Protein AF-A0A934FS61-F1 (afdb_monomer_lite)

pLDDT: mean 90.48, std 13.03, range [48.25, 98.5]

Radius of gyration: 17.54 Å; chains: 1; bounding box: 49×34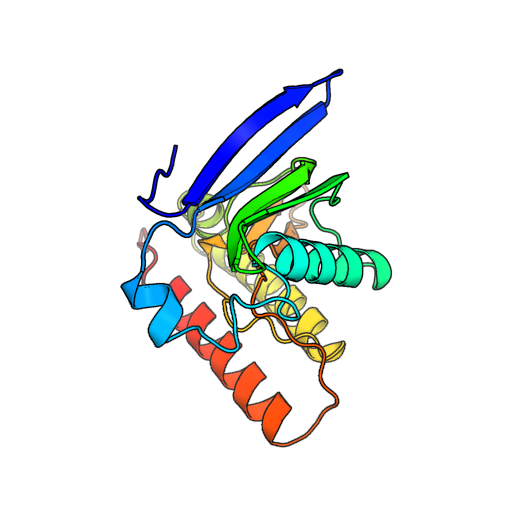×39 Å

Foldseek 3Di:
DDDDPFKDWDWDADPNFIKIKIKGFDPDPVCCVVCVVQFFQPHDDLQVLQQVVQVVCVVVVADHFHWPDKDFDDDPRGTGMIMTMTTDDPFAFQLVVLQVDDPVLNVLVVVQVVVVLVVCLVQQKQQLQQARRQKTWDDPVPSDIRIDGGSRSPIDRDDDDDVSVVRSVVNVVRHVVRVVPRDDPD

Structure (mmCIF, N/CA/C/O backbone):
data_AF-A0A934FS61-F1
#
_entry.id   AF-A0A934FS61-F1
#
loop_
_atom_site.group_PDB
_atom_site.id
_atom_site.type_symbol
_atom_site.label_atom_id
_atom_site.label_alt_id
_atom_site.label_comp_id
_atom_site.label_asym_id
_atom_site.label_entity_id
_atom_site.label_seq_id
_atom_site.pdbx_PDB_ins_code
_atom_site.Cartn_x
_atom_site.Cartn_y
_atom_site.Cartn_z
_atom_site.occupancy
_atom_site.B_iso_or_equiv
_atom_site.auth_seq_id
_atom_site.aut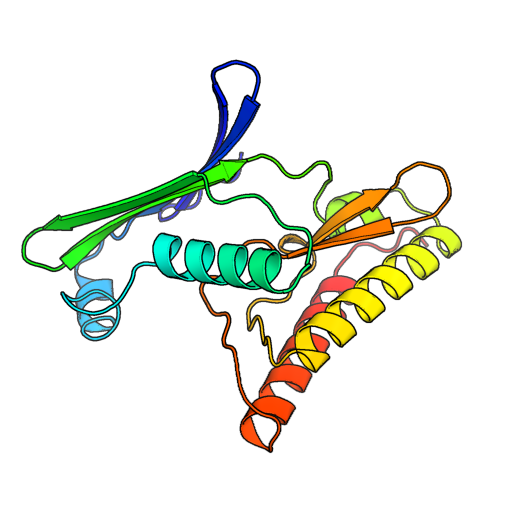h_comp_id
_atom_site.auth_asym_id
_atom_site.auth_atom_id
_atom_site.pdbx_PDB_model_num
ATOM 1 N N . MET A 1 1 ? -5.359 14.716 -10.123 1.00 48.34 1 MET A N 1
ATOM 2 C CA . MET A 1 1 ? -4.311 14.010 -10.891 1.00 48.34 1 MET A CA 1
ATOM 3 C C . MET A 1 1 ? -2.978 14.369 -10.254 1.00 48.34 1 MET A C 1
ATOM 5 O O . MET A 1 1 ? -2.678 15.551 -10.189 1.00 48.34 1 MET A O 1
ATOM 9 N N . THR A 1 2 ? -2.244 13.408 -9.689 1.00 50.47 2 THR A N 1
ATOM 10 C CA . THR A 1 2 ? -0.973 13.691 -8.997 1.00 50.47 2 THR A CA 1
ATOM 11 C C . THR A 1 2 ? 0.176 13.416 -9.958 1.00 50.47 2 THR A C 1
ATOM 13 O O . THR A 1 2 ? 0.529 12.261 -10.193 1.00 50.47 2 THR A O 1
ATOM 16 N N . GLU A 1 3 ? 0.724 14.470 -10.557 1.00 49.44 3 GLU A N 1
ATOM 17 C CA . GLU A 1 3 ? 1.926 14.385 -11.384 1.00 49.44 3 GLU A CA 1
ATOM 18 C C . GLU A 1 3 ? 3.151 14.730 -10.539 1.00 49.44 3 GLU A C 1
ATOM 20 O O . GLU A 1 3 ? 3.291 15.834 -10.016 1.00 49.44 3 GLU A O 1
ATOM 25 N N . HIS A 1 4 ? 4.065 13.773 -10.410 1.00 60.03 4 HIS A N 1
ATOM 26 C CA . HIS A 1 4 ? 5.425 14.041 -9.973 1.00 60.03 4 HIS A CA 1
ATOM 27 C C . HIS A 1 4 ? 6.345 13.905 -11.185 1.00 60.03 4 HIS A C 1
ATOM 29 O O . HIS A 1 4 ? 6.117 13.063 -12.052 1.00 60.03 4 HIS A O 1
ATOM 35 N N . ARG A 1 5 ? 7.436 14.682 -11.228 1.00 67.00 5 ARG A N 1
ATOM 36 C CA . ARG A 1 5 ? 8.419 14.656 -12.334 1.00 67.00 5 ARG A CA 1
ATOM 37 C C . ARG A 1 5 ? 8.913 13.249 -12.717 1.00 67.00 5 ARG A C 1
ATOM 39 O O . ARG A 1 5 ? 9.379 13.055 -13.832 1.00 67.00 5 ARG A O 1
ATOM 46 N N . THR A 1 6 ? 8.832 12.282 -11.804 1.00 81.75 6 THR A N 1
ATOM 47 C CA . THR A 1 6 ? 9.346 10.914 -11.964 1.00 81.75 6 THR A CA 1
ATOM 48 C C . THR A 1 6 ? 8.277 9.826 -11.839 1.00 81.75 6 THR A C 1
ATOM 50 O O . THR A 1 6 ? 8.596 8.644 -11.973 1.00 81.75 6 THR A O 1
ATOM 53 N N . SER A 1 7 ? 7.009 10.180 -11.606 1.00 88.19 7 SER A N 1
ATOM 54 C CA . SER A 1 7 ? 5.916 9.205 -11.571 1.00 88.19 7 SER A CA 1
ATOM 55 C C . SER A 1 7 ? 4.548 9.844 -11.756 1.00 88.19 7 SER A C 1
ATOM 57 O O . SER A 1 7 ? 4.281 10.912 -11.207 1.00 88.19 7 SER A O 1
ATOM 59 N N . TRP A 1 8 ? 3.652 9.138 -12.435 1.00 92.81 8 TRP A N 1
ATOM 60 C CA . TRP A 1 8 ? 2.257 9.541 -12.585 1.00 92.81 8 TRP A CA 1
ATOM 61 C C . TRP A 1 8 ? 1.327 8.336 -12.492 1.00 92.81 8 TRP A C 1
ATOM 63 O O . TRP A 1 8 ? 1.716 7.199 -12.770 1.00 92.81 8 TRP A O 1
ATOM 73 N N . VAL A 1 9 ? 0.081 8.603 -12.107 1.00 94.62 9 VAL A N 1
ATOM 74 C CA . VAL A 1 9 ? -0.995 7.612 -12.043 1.00 94.62 9 VAL A CA 1
ATOM 75 C C . VAL A 1 9 ? -2.164 8.111 -12.877 1.00 94.62 9 VAL A C 1
ATOM 77 O O . VAL A 1 9 ? -2.616 9.242 -12.694 1.00 94.62 9 VAL A O 1
ATOM 80 N N . ARG A 1 10 ? -2.660 7.273 -13.787 1.00 95.62 10 ARG A N 1
ATOM 81 C CA . ARG A 1 10 ? -3.860 7.552 -14.583 1.00 95.62 10 ARG A CA 1
ATOM 82 C C . ARG A 1 10 ? -4.920 6.502 -14.304 1.00 95.62 10 ARG A C 1
ATOM 84 O O . ARG A 1 10 ? -4.611 5.315 -14.279 1.00 95.62 10 ARG A O 1
ATOM 91 N N . ARG A 1 11 ? -6.159 6.952 -14.119 1.00 95.94 11 ARG A N 1
ATOM 92 C CA . ARG A 1 11 ? -7.334 6.084 -14.181 1.00 95.94 11 ARG A CA 1
ATOM 93 C C . ARG A 1 11 ? -7.778 6.014 -15.638 1.00 95.94 11 ARG A C 1
ATOM 95 O O . ARG A 1 11 ? -7.885 7.055 -16.283 1.00 95.94 11 ARG A O 1
ATOM 102 N N . CYS A 1 12 ? -8.010 4.820 -16.156 1.00 95.31 12 CYS A N 1
ATOM 103 C CA . CYS A 1 12 ? -8.573 4.616 -17.486 1.00 95.31 12 CYS A CA 1
ATOM 104 C C . CYS A 1 12 ? -9.672 3.560 -17.429 1.00 95.31 12 CYS A C 1
ATOM 106 O O . CYS A 1 12 ? -9.699 2.741 -16.514 1.00 95.31 12 CYS A O 1
ATOM 108 N N . ARG A 1 13 ? -10.582 3.593 -18.403 1.00 96.44 13 ARG A N 1
ATOM 109 C CA . ARG A 1 13 ? -11.645 2.601 -18.540 1.00 96.44 13 ARG A CA 1
ATOM 110 C C . ARG A 1 13 ? -11.443 1.830 -19.835 1.00 96.44 13 ARG A C 1
ATOM 112 O O . ARG A 1 13 ? -11.346 2.446 -20.893 1.00 96.44 13 ARG A O 1
ATOM 119 N N . VAL A 1 14 ? -11.351 0.506 -19.754 1.00 95.06 14 VAL A N 1
ATOM 120 C CA . VAL A 1 14 ? -11.099 -0.375 -20.906 1.00 95.06 14 VAL A CA 1
ATOM 121 C C . VAL A 1 14 ? -12.007 -1.591 -20.797 1.00 95.06 14 VAL A C 1
ATOM 123 O O . VAL A 1 14 ? -12.011 -2.260 -19.770 1.00 95.06 14 VAL A O 1
ATOM 126 N N . GLY A 1 15 ? -12.806 -1.867 -21.834 1.00 92.62 15 GLY A N 1
ATOM 127 C CA . GLY A 1 15 ? -13.711 -3.026 -21.836 1.00 92.62 15 GLY A CA 1
ATOM 128 C C . GLY A 1 15 ? -14.695 -3.041 -20.658 1.00 92.62 15 GLY A C 1
ATOM 129 O O . GLY A 1 15 ? -14.993 -4.097 -20.118 1.00 92.62 15 GLY A O 1
ATOM 130 N N . GLY A 1 16 ? -15.139 -1.866 -20.199 1.00 94.19 16 GLY A N 1
ATOM 131 C CA . GLY A 1 16 ? -16.031 -1.727 -19.043 1.00 94.19 16 GLY A CA 1
ATOM 132 C C . GLY A 1 16 ? -15.338 -1.729 -17.675 1.00 94.19 16 GLY A C 1
ATOM 133 O O . GLY A 1 16 ? -15.951 -1.246 -16.725 1.00 94.19 16 GLY A O 1
ATOM 134 N N . LEU A 1 17 ? -14.075 -2.159 -17.585 1.00 94.81 17 LEU A N 1
ATOM 135 C CA . LEU A 1 17 ? -13.291 -2.200 -16.349 1.00 94.81 17 LEU A CA 1
ATOM 136 C C . LEU A 1 17 ? -12.621 -0.856 -16.060 1.00 94.81 17 LEU A C 1
ATOM 138 O O . LEU A 1 17 ? -12.034 -0.244 -16.956 1.00 94.81 17 LEU A O 1
ATOM 142 N N . ASP A 1 18 ? -12.661 -0.429 -14.800 1.00 97.44 18 ASP A N 1
ATOM 143 C CA . ASP A 1 18 ? -11.855 0.684 -14.305 1.00 97.44 18 ASP A CA 1
ATOM 144 C C . ASP A 1 18 ? -10.459 0.192 -13.923 1.00 97.44 18 ASP A C 1
ATOM 146 O O . ASP A 1 18 ? -10.310 -0.743 -13.136 1.00 97.44 18 ASP A O 1
ATOM 150 N N . LEU A 1 19 ? -9.435 0.847 -14.462 1.00 97.69 19 LEU A N 1
ATOM 151 C CA . LEU A 1 19 ? -8.035 0.478 -14.307 1.00 97.69 19 LEU A CA 1
ATOM 152 C C . LEU A 1 19 ? -7.213 1.652 -13.775 1.00 97.69 19 LEU A C 1
ATOM 154 O O . LEU A 1 19 ? -7.505 2.817 -14.059 1.00 97.69 19 LEU A O 1
ATOM 158 N N . PHE A 1 20 ? -6.124 1.339 -13.076 1.00 97.44 20 PHE A N 1
ATOM 159 C CA . PHE A 1 20 ? -5.076 2.295 -12.731 1.00 97.44 20 PHE A CA 1
ATOM 160 C C . PHE A 1 20 ? -3.760 1.923 -13.411 1.00 97.44 20 PHE A C 1
ATOM 162 O O . PHE A 1 20 ? -3.240 0.826 -13.230 1.00 97.44 20 PHE A O 1
ATOM 169 N N . ALA A 1 21 ? -3.194 2.873 -14.153 1.00 97.44 21 ALA A N 1
ATOM 170 C CA . ALA A 1 21 ? -1.877 2.788 -14.767 1.00 97.44 21 ALA A CA 1
ATOM 171 C C . ALA A 1 21 ? -0.891 3.672 -13.990 1.00 97.44 21 ALA A C 1
ATOM 173 O O . ALA A 1 21 ? -0.991 4.902 -14.025 1.00 97.44 21 ALA A O 1
ATOM 174 N N . LYS A 1 22 ? 0.053 3.046 -13.282 1.00 95.75 22 LYS A N 1
ATOM 175 C CA . LYS A 1 22 ? 1.126 3.713 -12.534 1.00 95.75 22 LYS A CA 1
ATOM 176 C C . LYS A 1 22 ? 2.431 3.627 -13.312 1.00 95.75 22 LYS A C 1
ATOM 178 O O . LYS A 1 22 ? 2.986 2.540 -13.472 1.00 95.75 22 LYS A O 1
ATOM 183 N N . THR A 1 23 ? 2.943 4.769 -13.750 1.00 95.38 23 THR A N 1
ATOM 184 C CA . THR A 1 23 ? 4.202 4.852 -14.495 1.00 95.38 23 THR A CA 1
ATOM 185 C C . THR A 1 23 ? 5.270 5.512 -13.642 1.00 95.38 23 THR A C 1
ATOM 187 O O . THR A 1 23 ? 5.044 6.568 -13.056 1.00 95.38 23 THR A O 1
ATOM 190 N N . TYR A 1 24 ? 6.459 4.918 -13.624 1.00 92.06 24 TYR A N 1
ATOM 191 C CA . TYR A 1 24 ? 7.664 5.452 -12.994 1.00 92.06 24 TYR A CA 1
ATOM 192 C C . TYR A 1 24 ? 8.699 5.714 -14.082 1.00 92.06 24 TYR A C 1
ATOM 194 O O . TYR A 1 24 ? 8.971 4.821 -14.883 1.00 92.06 24 TYR A O 1
ATOM 202 N N . VAL A 1 25 ? 9.281 6.910 -14.108 1.00 91.56 25 VAL A N 1
ATOM 203 C CA . VAL A 1 25 ? 10.298 7.324 -15.083 1.00 91.56 25 VAL A CA 1
ATOM 204 C C . VAL A 1 25 ? 11.603 7.620 -14.351 1.00 91.56 25 VAL A C 1
ATOM 206 O O . VAL A 1 25 ? 11.613 8.269 -13.307 1.00 91.56 25 VAL A O 1
ATOM 209 N N . TYR A 1 26 ? 12.712 7.153 -14.923 1.00 85.62 26 TYR A N 1
ATOM 210 C CA . TYR A 1 26 ? 14.063 7.263 -14.371 1.00 85.62 26 TYR A CA 1
ATOM 211 C C . TYR A 1 26 ? 14.950 8.095 -15.321 1.00 85.62 26 TYR A C 1
ATOM 213 O O . TYR A 1 26 ? 15.746 7.534 -16.086 1.00 85.62 26 TYR A O 1
ATOM 221 N N . PRO A 1 27 ? 14.786 9.434 -15.346 1.00 72.25 27 PRO A N 1
ATOM 222 C CA . PRO A 1 27 ? 15.421 10.287 -16.352 1.00 72.25 27 PRO A CA 1
ATOM 223 C C . PRO A 1 27 ? 16.945 10.428 -16.159 1.00 72.25 27 PRO A C 1
ATOM 225 O O . PRO A 1 27 ? 17.715 10.362 -17.127 1.00 72.25 27 PRO A O 1
ATOM 228 N N . ASP A 1 28 ? 17.422 10.554 -14.919 1.00 69.69 28 ASP A N 1
ATOM 229 C CA . ASP A 1 28 ? 18.734 11.151 -14.658 1.00 69.69 28 ASP A CA 1
ATOM 230 C C . ASP A 1 28 ? 19.949 10.223 -14.764 1.00 69.69 28 ASP A C 1
ATOM 232 O O . ASP A 1 28 ? 19.895 9.016 -14.535 1.00 69.69 28 ASP A O 1
ATOM 236 N N . ARG A 1 29 ? 21.098 10.825 -15.113 1.00 61.16 29 ARG A N 1
ATOM 237 C CA . ARG A 1 29 ? 22.434 10.199 -15.054 1.00 61.16 29 ARG A CA 1
ATOM 238 C C . ARG A 1 29 ? 23.006 10.187 -13.623 1.00 61.16 29 ARG A C 1
ATOM 240 O O . ARG A 1 29 ? 23.775 9.290 -13.300 1.00 61.16 29 ARG A O 1
ATOM 247 N N . ARG A 1 30 ? 22.610 11.130 -12.751 1.00 58.50 30 ARG A N 1
ATOM 248 C CA . ARG A 1 30 ? 23.059 11.207 -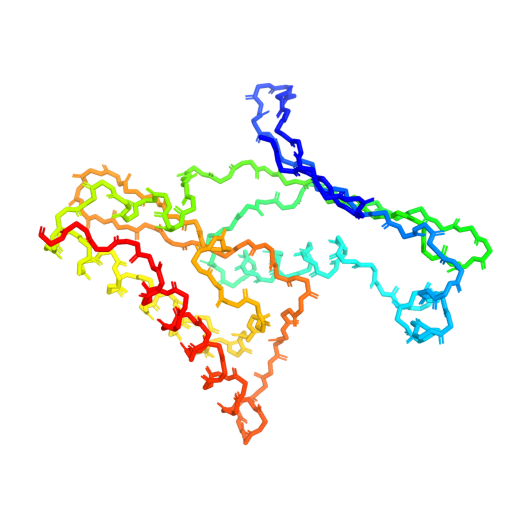11.340 1.00 58.50 30 ARG A CA 1
ATOM 249 C C . ARG A 1 30 ? 22.401 10.146 -10.446 1.00 58.50 30 ARG A C 1
ATOM 251 O O . ARG A 1 30 ? 23.088 9.541 -9.625 1.00 58.50 30 ARG A O 1
ATOM 258 N N . ASP A 1 31 ? 21.129 9.826 -10.685 1.00 54.69 31 ASP A N 1
ATOM 259 C CA . ASP A 1 31 ? 20.452 8.690 -10.038 1.00 54.69 31 ASP A CA 1
ATOM 260 C C . ASP A 1 31 ? 21.035 7.336 -10.466 1.00 54.69 31 ASP A C 1
ATOM 262 O O . ASP A 1 31 ? 21.010 6.378 -9.693 1.00 54.69 31 ASP A O 1
ATOM 266 N N . ARG A 1 32 ? 21.637 7.255 -11.663 1.00 55.16 32 ARG A N 1
ATOM 267 C CA . ARG A 1 32 ? 22.348 6.045 -12.107 1.00 55.16 32 ARG A CA 1
ATOM 268 C C . ARG A 1 32 ? 23.598 5.773 -11.279 1.00 55.16 32 ARG A C 1
ATOM 270 O O . ARG A 1 32 ? 23.845 4.610 -11.018 1.00 55.16 32 ARG A O 1
ATOM 277 N N . LEU A 1 33 ? 24.319 6.800 -10.814 1.00 59.28 33 LEU A N 1
ATOM 278 C CA . LEU A 1 33 ? 25.537 6.661 -9.995 1.00 59.28 33 LEU A CA 1
ATOM 279 C C . LEU A 1 33 ? 25.256 6.308 -8.523 1.00 59.28 33 LEU A C 1
ATOM 281 O O . LEU A 1 33 ? 25.973 5.499 -7.947 1.00 59.28 33 LEU A O 1
ATOM 285 N N . ARG A 1 34 ? 24.191 6.844 -7.906 1.00 55.97 34 ARG A N 1
ATOM 286 C CA . ARG A 1 34 ? 23.782 6.435 -6.538 1.00 55.97 34 ARG A CA 1
ATOM 287 C C . ARG A 1 34 ? 22.935 5.158 -6.513 1.00 55.97 34 ARG A C 1
ATOM 289 O O . ARG A 1 34 ? 22.759 4.547 -5.461 1.00 55.97 34 ARG A O 1
ATOM 296 N N . GLY A 1 35 ? 22.397 4.761 -7.665 1.00 52.03 35 GLY A N 1
ATOM 297 C CA . GLY A 1 35 ? 21.507 3.620 -7.845 1.00 52.03 35 GLY A CA 1
ATOM 298 C C . GLY A 1 35 ? 22.107 2.459 -8.636 1.00 52.03 35 GLY A C 1
ATOM 299 O O . GLY A 1 35 ? 21.334 1.591 -9.026 1.00 52.03 35 GLY A O 1
ATOM 300 N N . VAL A 1 36 ? 23.429 2.405 -8.864 1.00 50.94 36 VAL A N 1
ATOM 301 C CA . VAL A 1 36 ? 24.088 1.409 -9.746 1.00 50.94 36 VAL A CA 1
ATOM 302 C C . VAL A 1 36 ? 23.712 -0.039 -9.401 1.00 50.94 36 VAL A C 1
ATOM 304 O O . VAL A 1 36 ? 23.669 -0.877 -10.283 1.00 50.94 36 VAL A O 1
ATOM 307 N N . LEU A 1 37 ? 23.347 -0.370 -8.161 1.00 55.62 37 LEU A N 1
ATOM 308 C CA . LEU A 1 37 ? 22.878 -1.724 -7.808 1.00 55.62 37 LEU A CA 1
ATOM 309 C C . LEU A 1 37 ? 21.346 -1.888 -7.804 1.00 55.62 37 LEU A C 1
ATOM 311 O O . LEU A 1 37 ? 20.841 -2.999 -7.702 1.00 55.62 37 LEU A O 1
ATOM 315 N N . ARG A 1 38 ? 20.587 -0.790 -7.886 1.00 56.81 38 ARG A N 1
ATOM 316 C CA . ARG A 1 38 ? 19.114 -0.752 -7.811 1.00 56.81 38 ARG A CA 1
ATOM 317 C C . ARG A 1 38 ? 18.422 -0.475 -9.148 1.00 56.81 38 ARG A C 1
ATOM 319 O O . ARG A 1 38 ? 17.213 -0.654 -9.223 1.00 56.81 38 ARG A O 1
ATOM 326 N N . THR A 1 39 ? 19.148 -0.032 -10.174 1.00 57.47 39 THR A N 1
ATOM 327 C CA . THR A 1 39 ? 18.592 0.302 -11.504 1.00 57.47 39 THR A CA 1
ATOM 328 C C . THR A 1 39 ? 19.310 -0.394 -12.667 1.00 57.47 39 THR A C 1
ATOM 330 O O . THR A 1 39 ? 19.015 -0.113 -13.832 1.00 57.47 39 THR A O 1
ATOM 333 N N . THR A 1 40 ? 20.235 -1.312 -12.368 1.00 64.50 40 THR A N 1
ATOM 334 C CA . THR A 1 40 ? 20.969 -2.127 -13.349 1.00 64.50 40 THR A CA 1
ATOM 335 C C . THR A 1 40 ? 20.230 -3.410 -13.721 1.00 64.50 40 THR A C 1
ATOM 337 O O . THR A 1 40 ? 19.126 -3.673 -13.238 1.00 64.50 40 THR A O 1
ATOM 340 N N . PHE A 1 41 ? 20.838 -4.186 -14.625 1.00 64.19 41 PHE A N 1
ATOM 341 C CA . PHE A 1 41 ? 20.299 -5.363 -15.312 1.00 64.19 41 PHE A CA 1
ATOM 342 C C . PHE A 1 41 ? 19.497 -6.342 -14.436 1.00 64.19 41 PHE A C 1
ATOM 344 O O . PHE A 1 41 ? 18.539 -6.921 -14.932 1.00 64.19 41 PHE A O 1
ATOM 351 N N . LEU A 1 42 ? 19.846 -6.507 -13.154 1.00 71.38 42 LEU A N 1
ATOM 352 C CA . LEU A 1 42 ? 19.253 -7.530 -12.278 1.00 71.38 42 LEU A CA 1
ATOM 353 C C . LEU A 1 42 ? 18.211 -6.996 -11.285 1.00 71.38 42 LEU A C 1
ATOM 355 O O . LEU A 1 42 ? 17.455 -7.773 -10.704 1.00 71.38 42 LEU A O 1
ATOM 359 N N . ALA A 1 43 ? 18.164 -5.684 -11.054 1.00 82.19 43 ALA A N 1
ATOM 360 C CA . ALA A 1 43 ? 17.272 -5.124 -10.048 1.00 82.19 43 ALA A CA 1
ATOM 361 C C . ALA A 1 43 ? 15.866 -4.907 -10.633 1.00 82.19 43 ALA A C 1
ATOM 363 O O . ALA A 1 43 ? 15.745 -4.183 -11.626 1.00 82.19 43 ALA A O 1
ATOM 364 N N . PRO A 1 44 ? 14.800 -5.477 -10.037 1.00 87.81 44 PRO A N 1
ATOM 365 C CA . PRO A 1 44 ? 13.434 -5.211 -10.475 1.00 87.81 44 PRO A CA 1
ATOM 366 C C . PRO A 1 44 ? 13.057 -3.745 -10.225 1.00 87.81 44 PRO A C 1
ATOM 368 O O . PRO A 1 44 ? 13.398 -3.158 -9.194 1.00 87.81 44 PRO A O 1
ATOM 371 N N . GLY A 1 45 ? 12.322 -3.161 -11.164 1.00 91.19 45 GLY A N 1
ATOM 372 C CA . GLY A 1 45 ? 11.747 -1.829 -11.061 1.00 91.19 45 GLY A CA 1
ATOM 373 C C . GLY A 1 45 ? 10.638 -1.739 -10.016 1.00 91.19 45 GLY A C 1
ATOM 374 O O . GLY A 1 45 ? 10.145 -2.740 -9.489 1.00 91.19 45 GLY A O 1
ATOM 375 N N . ARG A 1 46 ? 10.212 -0.505 -9.711 1.00 92.50 46 ARG A N 1
ATOM 376 C CA . ARG A 1 46 ? 9.175 -0.257 -8.689 1.00 92.50 46 ARG A CA 1
ATOM 377 C C . ARG A 1 46 ? 7.856 -0.938 -9.044 1.00 92.50 46 ARG A C 1
ATOM 379 O O . ARG A 1 46 ? 7.276 -1.576 -8.173 1.00 92.50 46 ARG A O 1
ATOM 386 N N . ALA A 1 47 ? 7.454 -0.874 -10.314 1.00 95.38 47 ALA A N 1
ATOM 387 C CA . ALA A 1 47 ? 6.235 -1.511 -10.804 1.00 95.38 47 ALA A CA 1
ATOM 388 C C . ALA A 1 47 ? 6.241 -3.039 -10.599 1.00 95.38 47 ALA A C 1
ATOM 390 O O . ALA A 1 47 ? 5.239 -3.609 -10.175 1.00 95.38 47 ALA A O 1
ATOM 391 N N . VAL A 1 48 ? 7.380 -3.704 -10.834 1.00 96.06 48 VAL A N 1
ATOM 392 C CA . VAL A 1 48 ? 7.529 -5.155 -10.619 1.00 96.06 48 VAL A CA 1
ATOM 393 C C . VAL A 1 48 ? 7.463 -5.497 -9.136 1.00 96.06 48 VAL A C 1
ATOM 395 O O . VAL A 1 48 ? 6.763 -6.433 -8.755 1.00 96.06 48 VAL A O 1
ATOM 398 N N . CYS A 1 49 ? 8.159 -4.738 -8.289 1.00 95.69 49 CYS A N 1
ATOM 399 C CA . CYS A 1 49 ? 8.110 -4.935 -6.842 1.00 95.69 49 CYS A CA 1
ATOM 400 C C . CYS A 1 49 ? 6.691 -4.755 -6.284 1.00 95.69 49 CYS A C 1
ATOM 402 O O . CYS A 1 49 ? 6.247 -5.580 -5.493 1.00 95.69 49 CYS A O 1
ATOM 404 N N . GLU A 1 50 ? 5.971 -3.717 -6.714 1.00 97.19 50 GLU A N 1
ATOM 405 C CA . GLU A 1 50 ? 4.589 -3.484 -6.288 1.00 97.19 50 GLU A CA 1
ATOM 406 C C . GLU A 1 50 ? 3.638 -4.565 -6.819 1.00 97.19 50 GLU A C 1
ATOM 408 O O . GLU A 1 50 ? 2.840 -5.093 -6.054 1.00 97.19 50 GLU A O 1
ATOM 413 N N . SER A 1 51 ? 3.778 -4.980 -8.083 1.00 97.94 51 SER A N 1
ATOM 414 C CA . SER A 1 51 ? 3.006 -6.097 -8.643 1.00 97.94 51 SER A CA 1
ATOM 415 C C . SER A 1 51 ? 3.199 -7.388 -7.844 1.00 97.94 51 SER A C 1
ATOM 417 O O . SER A 1 51 ? 2.229 -8.086 -7.565 1.00 97.94 51 SER A O 1
ATOM 419 N N . ARG A 1 52 ? 4.438 -7.698 -7.434 1.00 97.94 52 ARG A N 1
ATOM 420 C CA . ARG A 1 52 ? 4.739 -8.857 -6.578 1.00 97.94 52 ARG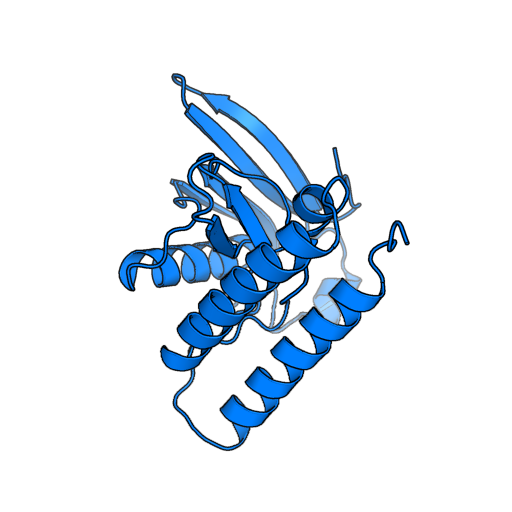 A CA 1
ATOM 421 C C . ARG A 1 52 ? 4.101 -8.736 -5.199 1.00 97.94 52 ARG A C 1
ATOM 423 O O . ARG A 1 52 ? 3.567 -9.721 -4.714 1.00 97.94 52 ARG A O 1
ATOM 430 N N . ALA A 1 53 ? 4.139 -7.552 -4.590 1.00 97.88 53 ALA A N 1
ATOM 431 C CA . ALA A 1 53 ? 3.490 -7.320 -3.305 1.00 97.88 53 ALA A CA 1
ATOM 432 C C . ALA A 1 53 ? 1.970 -7.530 -3.402 1.00 97.88 53 ALA A C 1
ATOM 434 O O . ALA A 1 53 ? 1.414 -8.258 -2.593 1.00 97.88 53 ALA A O 1
ATOM 435 N N . LEU A 1 54 ? 1.321 -6.972 -4.427 1.00 98.25 54 LEU A N 1
ATOM 436 C CA . LEU A 1 54 ? -0.118 -7.141 -4.656 1.00 98.25 54 LEU A CA 1
ATOM 437 C C . LEU A 1 54 ? -0.503 -8.602 -4.926 1.00 98.25 54 LEU A C 1
ATOM 439 O O . LEU A 1 54 ? -1.477 -9.084 -4.360 1.00 98.25 54 LEU A O 1
ATOM 443 N N . ARG A 1 55 ? 0.270 -9.328 -5.747 1.00 98.44 55 ARG A N 1
ATOM 444 C CA . ARG A 1 55 ? 0.044 -10.769 -5.961 1.00 98.44 55 ARG A CA 1
ATOM 445 C C . ARG A 1 55 ? 0.185 -11.559 -4.668 1.00 98.44 55 ARG A C 1
ATOM 447 O O . ARG A 1 55 ? -0.679 -12.370 -4.377 1.00 98.44 55 ARG A O 1
ATOM 454 N N . TRP A 1 56 ? 1.216 -11.264 -3.879 1.00 98.31 56 TRP A N 1
ATOM 455 C CA . TRP A 1 56 ? 1.413 -11.915 -2.591 1.00 98.31 56 TRP A CA 1
ATOM 456 C C . TRP A 1 56 ? 0.211 -11.696 -1.662 1.00 98.31 56 TRP A C 1
ATOM 458 O O . TRP A 1 56 ? -0.252 -12.655 -1.060 1.00 98.31 56 TRP A O 1
ATOM 468 N N . LEU A 1 57 ? -0.340 -10.475 -1.589 1.00 98.12 57 LEU A N 1
ATOM 469 C CA . LEU A 1 57 ? -1.548 -10.199 -0.795 1.00 98.12 57 LEU A CA 1
ATOM 470 C C . LEU A 1 57 ? -2.717 -11.093 -1.241 1.00 98.12 57 LEU A C 1
ATOM 472 O O . LEU A 1 57 ? -3.290 -11.803 -0.418 1.00 98.12 57 LEU A O 1
ATOM 476 N N . LEU A 1 58 ? -2.998 -11.129 -2.547 1.00 98.25 58 LEU A N 1
ATOM 477 C CA . LEU A 1 58 ? -4.080 -11.937 -3.119 1.00 98.25 58 LEU A CA 1
ATOM 478 C C . LEU A 1 58 ? -3.894 -13.439 -2.864 1.00 98.25 58 LEU A C 1
ATOM 480 O O . LEU A 1 58 ? -4.840 -14.122 -2.481 1.00 98.25 58 LEU A O 1
ATOM 484 N N . GLU A 1 59 ? -2.673 -13.950 -3.031 1.00 98.19 59 GLU A N 1
ATOM 485 C CA . GLU A 1 59 ? -2.319 -15.355 -2.778 1.00 98.19 59 GLU A CA 1
ATOM 486 C C . GLU A 1 59 ? -2.508 -15.761 -1.307 1.00 98.19 59 GLU A C 1
ATOM 488 O O . GLU A 1 59 ? -2.700 -16.939 -1.020 1.00 98.19 59 GLU A O 1
ATOM 493 N N . HIS A 1 60 ? -2.496 -14.797 -0.380 1.00 98.06 60 HIS A N 1
ATOM 494 C CA . HIS A 1 60 ? -2.696 -15.019 1.057 1.00 98.06 60 HIS A CA 1
ATOM 495 C C . HIS A 1 60 ? -4.102 -14.610 1.525 1.00 98.06 60 HIS A C 1
ATOM 497 O O . HIS A 1 60 ? -4.322 -14.384 2.714 1.00 98.06 60 HIS A O 1
ATOM 503 N N . GLY A 1 61 ? -5.062 -14.505 0.597 1.00 97.44 61 GLY A N 1
ATOM 504 C CA . GLY A 1 61 ? -6.463 -14.210 0.907 1.00 97.44 61 GLY A CA 1
ATOM 505 C C . GLY A 1 61 ? -6.723 -12.766 1.340 1.00 97.44 61 GLY A C 1
ATOM 506 O O . GLY A 1 61 ? -7.796 -12.467 1.861 1.00 97.44 61 GLY A O 1
ATOM 507 N N . ILE A 1 62 ? -5.762 -11.863 1.136 1.00 97.06 62 ILE A N 1
ATOM 508 C CA . ILE A 1 62 ? -5.927 -10.441 1.413 1.00 97.06 62 ILE A CA 1
ATOM 509 C C . ILE A 1 62 ? -6.422 -9.755 0.143 1.00 97.06 62 ILE A C 1
ATOM 511 O O . ILE A 1 62 ? -5.728 -9.723 -0.874 1.00 97.06 62 ILE A O 1
ATOM 515 N N . ASP A 1 63 ? -7.620 -9.177 0.224 1.00 95.75 63 ASP A N 1
ATOM 516 C CA . ASP A 1 63 ? -8.204 -8.393 -0.862 1.00 95.75 63 ASP A CA 1
ATOM 517 C C . ASP A 1 63 ? -7.263 -7.242 -1.259 1.00 95.75 63 ASP A C 1
ATOM 519 O O . ASP A 1 63 ? -6.723 -6.544 -0.396 1.00 95.75 63 ASP A O 1
ATOM 523 N N . ALA A 1 64 ? -7.025 -7.061 -2.559 1.00 97.50 64 ALA A N 1
ATOM 524 C CA . ALA A 1 64 ? -6.115 -6.062 -3.115 1.00 97.50 64 ALA A CA 1
ATOM 525 C C . ALA A 1 64 ? -6.423 -5.780 -4.593 1.00 97.50 64 ALA A C 1
ATOM 527 O O . ALA A 1 64 ? -7.006 -6.625 -5.273 1.00 97.50 64 ALA A O 1
ATOM 528 N N . PRO A 1 65 ? -6.015 -4.618 -5.144 1.00 97.81 65 PRO A N 1
ATOM 529 C CA . PRO A 1 65 ? -6.138 -4.382 -6.577 1.00 97.81 65 PRO A CA 1
ATOM 530 C C . PRO A 1 65 ? -5.411 -5.464 -7.380 1.00 97.81 65 PRO A C 1
ATOM 532 O O . PRO A 1 65 ? -4.199 -5.653 -7.227 1.00 97.81 65 PRO A O 1
ATOM 535 N N . ARG A 1 66 ? -6.132 -6.147 -8.275 1.00 98.25 66 ARG A N 1
ATOM 536 C CA . ARG A 1 66 ? -5.566 -7.208 -9.109 1.00 98.25 66 ARG A CA 1
ATOM 537 C C . ARG A 1 66 ? -4.551 -6.637 -10.102 1.00 98.25 66 ARG A C 1
ATOM 539 O O . ARG A 1 66 ? -4.922 -5.807 -10.935 1.00 98.25 66 ARG A O 1
ATOM 546 N N . PRO A 1 67 ? -3.278 -7.075 -10.080 1.00 98.19 67 PRO A N 1
ATOM 547 C CA . PRO A 1 67 ? -2.309 -6.677 -11.095 1.00 98.19 67 PRO A CA 1
ATOM 548 C C . PRO A 1 67 ? -2.633 -7.349 -12.430 1.00 98.19 67 PRO A C 1
ATOM 550 O O . PRO A 1 67 ? -2.599 -8.575 -12.529 1.00 98.19 67 PRO A O 1
ATOM 553 N N . LEU A 1 68 ? -2.894 -6.548 -13.460 1.00 98.06 68 LEU A N 1
ATOM 554 C CA . LEU A 1 68 ? -3.191 -7.029 -14.812 1.00 98.06 68 LEU A CA 1
ATOM 555 C C . LEU A 1 68 ? -1.932 -7.165 -15.661 1.00 98.06 68 LEU A C 1
ATOM 557 O O . LEU A 1 68 ? -1.813 -8.078 -16.471 1.00 98.06 68 LEU A O 1
ATOM 561 N N . GLY A 1 69 ? -0.965 -6.272 -15.461 1.00 97.69 69 GLY A N 1
ATOM 562 C CA . GLY A 1 69 ? 0.255 -6.272 -16.250 1.00 97.69 69 GLY A CA 1
ATOM 563 C C . GLY A 1 69 ? 1.340 -5.402 -15.647 1.00 97.69 69 GLY A C 1
ATOM 564 O O . GLY A 1 69 ? 1.074 -4.428 -14.941 1.00 97.69 69 GLY A O 1
ATOM 565 N N . VAL A 1 70 ? 2.582 -5.766 -15.943 1.00 98.06 70 VAL A N 1
ATOM 566 C CA . VAL A 1 70 ? 3.756 -4.963 -15.622 1.00 98.06 70 VAL A CA 1
ATOM 567 C C . VAL A 1 70 ? 4.655 -4.898 -16.848 1.00 98.06 70 VAL A C 1
ATOM 569 O O . VAL A 1 70 ? 4.828 -5.899 -17.538 1.00 98.06 70 VAL A O 1
ATOM 572 N N . ALA A 1 71 ? 5.228 -3.731 -17.115 1.00 97.12 71 ALA A N 1
ATOM 573 C CA . ALA A 1 71 ? 6.191 -3.540 -18.189 1.00 97.12 71 ALA A CA 1
ATOM 574 C C . ALA A 1 71 ? 7.402 -2.760 -17.678 1.00 97.12 71 ALA A C 1
ATOM 576 O O . ALA A 1 71 ? 7.276 -1.845 -16.862 1.00 97.12 71 ALA A O 1
ATOM 577 N N . GLU A 1 72 ? 8.583 -3.099 -18.184 1.00 95.44 72 GLU A N 1
ATOM 578 C CA . GLU A 1 72 ? 9.815 -2.353 -17.949 1.00 95.44 72 GLU A CA 1
ATOM 579 C C . GLU A 1 72 ? 10.424 -1.947 -19.285 1.00 95.44 72 GLU A C 1
ATOM 581 O O . GLU A 1 72 ? 10.551 -2.760 -20.196 1.00 95.44 72 GLU A O 1
ATOM 586 N N . HIS A 1 73 ? 10.851 -0.694 -19.387 1.00 94.00 73 HIS A N 1
ATOM 587 C CA . HIS A 1 73 ? 11.642 -0.214 -20.509 1.00 94.00 73 HIS A CA 1
ATOM 588 C C . HIS A 1 73 ? 13.080 -0.008 -20.037 1.00 94.00 73 HIS A C 1
ATOM 590 O O . HIS A 1 73 ? 13.335 0.789 -19.129 1.00 94.00 73 HIS A O 1
ATOM 596 N N . ARG A 1 74 ? 14.027 -0.722 -20.653 1.00 91.06 74 ARG A N 1
ATOM 597 C CA . ARG A 1 74 ? 15.465 -0.636 -20.367 1.00 91.06 74 ARG A CA 1
ATOM 598 C C . ARG A 1 74 ? 16.233 -0.221 -21.616 1.00 91.06 74 ARG A C 1
ATOM 600 O O . ARG A 1 74 ? 15.916 -0.662 -22.711 1.00 91.06 74 ARG A O 1
ATOM 607 N N . ARG A 1 75 ? 17.281 0.592 -21.449 1.00 89.38 75 ARG A N 1
ATOM 608 C CA . ARG A 1 75 ? 18.204 0.973 -22.537 1.00 89.38 75 ARG A CA 1
ATOM 609 C C . ARG A 1 75 ? 19.641 0.772 -22.083 1.00 89.38 75 ARG A C 1
ATOM 611 O O . ARG A 1 75 ? 20.090 1.475 -21.176 1.00 89.38 75 ARG A O 1
ATOM 618 N N . GLY A 1 76 ? 20.333 -0.179 -22.713 1.00 85.94 76 GLY A N 1
ATOM 619 C CA . GLY A 1 76 ? 21.671 -0.623 -22.303 1.00 85.94 76 GLY A CA 1
ATOM 620 C C . GLY A 1 76 ? 21.685 -1.236 -20.898 1.00 85.94 76 GLY A C 1
ATOM 621 O O . GLY A 1 76 ? 22.577 -0.928 -20.121 1.00 85.94 76 GLY A O 1
ATOM 622 N N . GLY A 1 77 ? 20.638 -1.986 -20.526 1.00 84.31 77 GLY A N 1
ATOM 623 C CA . GLY A 1 77 ? 20.473 -2.591 -19.191 1.00 84.31 77 GLY A CA 1
ATOM 624 C C . GLY A 1 77 ? 19.906 -1.693 -18.098 1.00 84.31 77 GLY A C 1
ATOM 625 O O . GLY A 1 77 ? 19.378 -2.183 -17.098 1.00 84.31 77 GLY A O 1
ATOM 626 N N . TRP A 1 78 ? 19.961 -0.381 -18.304 1.00 84.94 78 TRP A N 1
ATOM 627 C CA . TRP A 1 78 ? 19.479 0.613 -17.352 1.00 84.94 78 TRP A CA 1
ATOM 628 C C . TRP A 1 78 ? 17.968 0.778 -17.444 1.00 84.94 78 TRP A C 1
ATOM 630 O O . TRP A 1 78 ? 17.454 1.085 -18.525 1.00 84.94 78 TRP A O 1
ATOM 640 N N . LEU A 1 79 ? 17.272 0.643 -16.313 1.00 88.69 79 LEU A N 1
ATOM 641 C CA . LEU A 1 79 ? 15.836 0.905 -16.213 1.00 88.69 79 LEU A CA 1
ATOM 642 C C . LEU A 1 79 ? 15.525 2.378 -16.521 1.00 88.69 79 LEU A C 1
ATOM 644 O O . LEU A 1 79 ? 16.093 3.282 -15.913 1.00 88.69 79 LEU A O 1
ATOM 648 N N . ARG A 1 80 ? 14.642 2.610 -17.498 1.00 90.12 80 ARG A N 1
ATOM 649 C CA . ARG A 1 80 ? 14.211 3.933 -17.991 1.00 90.12 80 ARG A CA 1
ATOM 650 C C . ARG A 1 80 ? 12.806 4.274 -17.567 1.00 90.12 80 ARG A C 1
ATOM 652 O O . ARG A 1 80 ? 12.544 5.404 -17.168 1.00 90.12 80 ARG A O 1
ATOM 659 N N . ALA A 1 81 ? 11.928 3.288 -17.639 1.00 93.56 81 ALA A N 1
ATOM 660 C CA . ALA A 1 81 ? 10.582 3.400 -17.135 1.00 93.56 81 ALA A CA 1
ATOM 661 C C . ALA A 1 81 ? 10.087 2.041 -16.652 1.00 93.56 81 ALA A C 1
ATOM 663 O O . ALA A 1 81 ? 10.569 0.999 -17.098 1.00 93.56 81 ALA A O 1
ATOM 664 N N . SER A 1 82 ? 9.108 2.060 -15.760 1.00 95.50 82 SER A N 1
ATOM 665 C CA . SER A 1 82 ? 8.342 0.875 -15.395 1.00 95.50 82 SER A CA 1
ATOM 666 C C . SER A 1 82 ? 6.872 1.247 -15.250 1.00 95.50 82 SER A C 1
ATOM 668 O O . SER A 1 82 ? 6.577 2.309 -14.703 1.00 95.50 82 SER A O 1
ATOM 670 N N . LEU A 1 83 ? 5.978 0.391 -15.725 1.00 97.38 83 LEU A N 1
ATOM 671 C CA . LEU A 1 83 ? 4.531 0.577 -15.720 1.00 97.38 83 LEU A CA 1
ATOM 672 C C . LEU A 1 83 ? 3.882 -0.590 -14.979 1.00 97.38 83 LEU A C 1
ATOM 674 O O . LEU A 1 83 ? 4.206 -1.741 -15.259 1.00 97.38 83 LEU A O 1
ATOM 678 N N . LEU A 1 84 ? 2.964 -0.290 -14.066 1.00 98.19 84 LEU A N 1
ATOM 679 C CA . LEU A 1 84 ? 2.060 -1.250 -13.439 1.00 98.19 84 LEU A CA 1
ATOM 680 C C . LEU A 1 84 ? 0.624 -0.888 -13.816 1.00 98.19 84 LEU A C 1
ATOM 682 O O . LEU A 1 84 ? 0.215 0.256 -13.623 1.00 98.19 84 LEU A O 1
ATOM 686 N N . VAL A 1 85 ? -0.130 -1.863 -14.315 1.00 98.25 85 VAL A N 1
ATOM 687 C CA . VAL A 1 85 ? -1.573 -1.750 -14.539 1.00 98.25 85 VAL A CA 1
ATOM 688 C C . VAL A 1 85 ? -2.297 -2.656 -13.553 1.00 98.25 85 VAL A C 1
ATOM 690 O O . VAL A 1 85 ? -1.994 -3.850 -13.472 1.00 98.25 85 VAL A O 1
ATOM 693 N N . THR A 1 86 ? -3.253 -2.100 -12.814 1.00 98.50 86 THR A N 1
ATOM 694 C CA . THR A 1 86 ? -4.126 -2.845 -11.898 1.00 98.50 86 THR A CA 1
ATOM 695 C C . THR A 1 86 ? -5.590 -2.570 -12.201 1.00 98.50 86 THR A C 1
ATOM 697 O O . THR A 1 86 ? -5.926 -1.513 -12.739 1.00 98.50 86 THR A O 1
ATOM 700 N N . GLU A 1 87 ? -6.468 -3.482 -11.797 1.00 97.94 87 GLU A N 1
ATOM 701 C CA . GLU A 1 87 ? -7.887 -3.166 -11.618 1.00 97.94 87 GLU A CA 1
ATOM 702 C C . GLU A 1 87 ? -8.056 -2.069 -10.555 1.00 97.94 87 GLU A C 1
ATOM 704 O O . GLU A 1 87 ? -7.201 -1.884 -9.678 1.00 97.94 87 GLU A O 1
ATOM 709 N N . ALA A 1 88 ? -9.147 -1.313 -10.640 1.00 97.19 88 ALA A N 1
ATOM 710 C CA . ALA A 1 88 ? -9.572 -0.426 -9.574 1.00 97.19 88 ALA A CA 1
ATOM 711 C C . ALA A 1 88 ? -10.149 -1.243 -8.417 1.00 97.19 88 ALA A C 1
ATOM 713 O O . ALA A 1 88 ? -11.021 -2.087 -8.606 1.00 97.19 88 ALA A O 1
ATOM 714 N N . TRP A 1 89 ? -9.681 -0.961 -7.205 1.00 96.94 89 TRP A N 1
ATOM 715 C CA . TRP A 1 89 ? -10.275 -1.518 -5.997 1.00 96.94 89 TRP A CA 1
ATOM 716 C C . TRP A 1 89 ? -11.431 -0.617 -5.530 1.00 96.94 89 TRP A C 1
ATOM 718 O O . TRP A 1 89 ? -11.281 0.609 -5.582 1.00 96.94 89 TRP A O 1
ATOM 728 N N . PRO A 1 90 ? -12.581 -1.175 -5.105 1.00 94.31 90 PRO A N 1
ATOM 729 C CA . PRO A 1 90 ? -13.799 -0.412 -4.837 1.00 94.31 90 PRO A CA 1
ATOM 730 C C . PRO A 1 90 ? -13.740 0.327 -3.491 1.00 94.31 90 PRO A C 1
ATOM 732 O O . PRO A 1 90 ? -14.462 -0.006 -2.557 1.00 94.31 90 PRO A O 1
ATOM 735 N N . GLY A 1 91 ? -12.899 1.355 -3.393 1.00 95.56 91 GLY A N 1
ATOM 736 C CA . GLY A 1 91 ? -12.828 2.244 -2.237 1.00 95.56 91 GLY A CA 1
ATOM 737 C C . GLY A 1 91 ? -11.922 3.449 -2.465 1.00 95.56 91 GLY A C 1
ATOM 738 O O . GLY A 1 91 ? -11.521 3.746 -3.591 1.00 95.56 91 GLY A O 1
ATOM 739 N N . VAL A 1 92 ? -11.624 4.173 -1.390 1.00 96.88 92 VAL A N 1
ATOM 740 C CA . VAL A 1 92 ? -10.864 5.433 -1.435 1.00 96.88 92 VAL A CA 1
ATOM 741 C C . VAL A 1 92 ? -9.723 5.421 -0.424 1.00 96.88 92 VAL A C 1
ATOM 743 O O . VAL A 1 92 ? -9.708 4.595 0.484 1.00 96.88 92 VAL A O 1
ATOM 746 N N . ALA A 1 93 ? -8.752 6.320 -0.586 1.00 97.06 93 ALA A N 1
ATOM 747 C CA . ALA A 1 93 ? -7.629 6.440 0.341 1.00 97.06 93 ALA A CA 1
ATOM 748 C C . ALA A 1 93 ? -8.107 6.716 1.777 1.00 97.06 93 ALA A C 1
ATOM 750 O O . ALA A 1 93 ? -9.080 7.446 1.968 1.00 97.06 93 ALA A O 1
ATOM 751 N N . LEU A 1 94 ? -7.430 6.149 2.782 1.00 97.50 94 LEU A N 1
ATOM 752 C CA . LEU A 1 94 ? -7.844 6.247 4.186 1.00 97.50 94 LEU A CA 1
ATOM 753 C C . LEU A 1 94 ? -7.939 7.702 4.658 1.00 97.50 94 LEU A C 1
ATOM 755 O O . LEU A 1 94 ? -8.863 8.041 5.387 1.00 97.50 94 LEU A O 1
ATOM 759 N N . ASP A 1 95 ? -7.020 8.574 4.243 1.00 96.00 95 ASP A N 1
ATOM 760 C CA . ASP A 1 95 ? -7.072 9.994 4.605 1.00 96.00 95 ASP A CA 1
ATOM 761 C C . ASP A 1 95 ? -8.336 10.682 4.072 1.00 96.00 95 ASP A C 1
ATOM 763 O O . ASP A 1 95 ? -9.009 11.395 4.818 1.00 96.00 95 ASP A O 1
ATOM 767 N N . ALA A 1 96 ? -8.701 10.406 2.820 1.00 95.75 96 ALA A N 1
ATOM 768 C CA . ALA A 1 96 ? -9.951 10.872 2.230 1.00 95.75 96 ALA A CA 1
ATOM 769 C C . ALA A 1 96 ? -11.184 10.233 2.893 1.00 95.75 96 ALA A C 1
ATOM 771 O O . ALA A 1 96 ? -12.173 10.927 3.118 1.00 95.75 96 ALA A O 1
ATOM 772 N N . PHE A 1 97 ? -11.123 8.941 3.243 1.00 95.94 97 PHE A N 1
ATOM 773 C CA . PHE A 1 97 ? -12.218 8.223 3.904 1.00 95.94 97 PHE A CA 1
ATOM 774 C C . PHE A 1 97 ? -12.502 8.769 5.306 1.00 95.94 97 PHE A C 1
ATOM 776 O O . PHE A 1 97 ? -13.656 8.871 5.701 1.00 95.94 97 PHE A O 1
ATOM 783 N N . LEU A 1 98 ? -11.459 9.125 6.062 1.00 95.44 98 LEU A N 1
ATOM 784 C CA . LEU A 1 98 ? -11.583 9.627 7.433 1.00 95.44 98 LEU A CA 1
ATOM 785 C C . LEU A 1 98 ? -11.988 11.102 7.513 1.00 95.44 98 LEU A C 1
ATOM 787 O O . LEU A 1 98 ? -12.502 11.523 8.547 1.00 95.44 98 LEU A O 1
ATOM 791 N N . ALA A 1 99 ? -11.730 11.893 6.469 1.00 94.06 99 ALA A N 1
ATOM 792 C CA . ALA A 1 99 ? -11.957 13.337 6.476 1.00 94.06 99 ALA A CA 1
ATOM 793 C C . ALA A 1 99 ? -13.406 13.771 6.808 1.00 94.06 99 ALA A C 1
ATOM 795 O O . ALA A 1 99 ? -13.553 14.732 7.566 1.00 94.06 99 ALA A O 1
ATOM 796 N N . PRO A 1 100 ? -14.468 13.120 6.286 1.00 93.44 100 PRO A N 1
ATOM 797 C CA . PRO A 1 100 ? -15.847 13.500 6.595 1.00 93.44 100 PRO A CA 1
ATOM 798 C C . PRO A 1 100 ? -16.420 12.836 7.859 1.00 93.44 100 PRO A C 1
ATOM 800 O O . PRO A 1 100 ? -17.546 13.154 8.231 1.00 93.44 100 PRO A O 1
ATOM 803 N N . LEU A 1 101 ? -15.708 11.898 8.494 1.00 92.56 101 LEU A N 1
ATOM 804 C CA . LEU A 1 101 ? -16.272 11.074 9.566 1.00 92.56 101 LEU A CA 1
ATOM 805 C C . LEU A 1 101 ? -16.243 11.769 10.927 1.00 92.56 101 LEU A C 1
ATOM 807 O O . LEU A 1 101 ? -15.260 12.418 11.290 1.00 92.56 101 LEU A O 1
ATOM 811 N N . GLY A 1 102 ? -17.298 11.542 11.713 1.00 92.69 102 GLY A N 1
ATOM 812 C CA . GLY A 1 102 ? -17.321 11.880 13.133 1.00 92.69 102 GLY A CA 1
ATOM 813 C C . GLY A 1 102 ? -16.393 10.979 13.968 1.00 92.69 102 GLY A C 1
ATOM 814 O O . GLY A 1 102 ? -15.894 9.961 13.473 1.00 92.69 102 GLY A O 1
ATOM 815 N N . PRO A 1 103 ? -16.157 11.319 15.249 1.00 92.75 103 PRO A N 1
ATOM 816 C CA . PRO A 1 103 ? -15.217 10.598 16.111 1.00 92.75 103 PRO A CA 1
ATOM 817 C C . PRO A 1 103 ? -15.497 9.094 16.240 1.00 92.75 103 PRO A C 1
ATOM 819 O O . PRO A 1 103 ? -14.561 8.294 16.229 1.00 92.75 103 PRO A O 1
ATOM 822 N N . ASP A 1 104 ? -16.764 8.691 16.328 1.00 92.88 104 ASP A N 1
ATOM 823 C CA . ASP A 1 104 ? -17.150 7.291 16.541 1.00 92.88 104 ASP A CA 1
ATOM 824 C C . ASP A 1 104 ? -16.886 6.422 15.314 1.00 92.88 104 ASP A C 1
ATOM 826 O O . ASP A 1 104 ? -16.195 5.404 15.411 1.00 92.88 104 ASP A O 1
ATOM 830 N N . ASP A 1 105 ? -17.335 6.862 14.140 1.00 93.31 105 ASP A N 1
ATOM 831 C CA . ASP A 1 105 ? -17.062 6.164 12.884 1.00 93.31 105 ASP A CA 1
ATOM 832 C C . ASP A 1 105 ? -15.567 6.139 12.579 1.00 93.31 105 ASP A C 1
ATOM 834 O O . ASP A 1 105 ? -15.021 5.104 12.189 1.00 93.31 105 ASP A O 1
ATOM 838 N N . ARG A 1 106 ? -14.860 7.243 12.852 1.00 94.62 106 ARG A N 1
ATOM 839 C CA . ARG A 1 106 ? -13.402 7.295 12.738 1.00 94.62 106 ARG A CA 1
ATOM 840 C C . ARG A 1 106 ? -12.733 6.248 13.628 1.00 94.62 106 ARG A C 1
ATOM 842 O O . ARG A 1 106 ? -11.839 5.551 13.151 1.00 94.62 106 ARG A O 1
ATOM 849 N N . ARG A 1 107 ? -13.161 6.088 14.886 1.00 94.81 107 ARG A N 1
ATOM 850 C CA . ARG A 1 107 ? -12.639 5.037 15.781 1.00 94.81 107 ARG A CA 1
ATOM 851 C C . ARG A 1 107 ? -12.877 3.638 15.210 1.00 94.81 107 ARG A C 1
ATOM 853 O O . ARG A 1 107 ? -11.949 2.831 15.213 1.00 94.81 107 ARG A O 1
ATOM 860 N N . ARG A 1 108 ? -14.070 3.361 14.672 1.00 95.50 108 ARG A N 1
ATOM 861 C CA . ARG A 1 108 ? -14.397 2.057 14.063 1.00 95.50 108 ARG A CA 1
ATOM 862 C C . ARG A 1 108 ? -13.536 1.748 12.837 1.00 95.50 108 ARG A C 1
ATOM 864 O O . ARG A 1 108 ? -12.996 0.649 12.733 1.00 95.50 108 ARG A O 1
ATOM 871 N N . VAL A 1 109 ? -13.350 2.720 11.944 1.00 96.75 109 VAL A N 1
ATOM 872 C CA . VAL A 1 109 ? -12.487 2.565 10.760 1.00 96.75 109 VAL A CA 1
ATOM 873 C C . VAL A 1 109 ? -11.039 2.333 11.173 1.00 96.75 109 VAL A C 1
ATOM 875 O O . VAL A 1 109 ? -10.379 1.442 10.644 1.00 96.75 109 VAL A O 1
ATOM 878 N N . LEU A 1 110 ? -10.535 3.101 12.142 1.00 97.25 110 LEU A N 1
ATOM 879 C CA . LEU A 1 110 ? -9.171 2.933 12.636 1.00 97.25 110 LEU A CA 1
ATOM 880 C C . LEU A 1 110 ? -8.960 1.565 13.291 1.00 97.25 110 LEU A C 1
ATOM 882 O O . LEU A 1 110 ? -7.904 0.968 13.095 1.00 97.25 110 LEU A O 1
ATOM 886 N N . ALA A 1 111 ? -9.955 1.035 14.006 1.00 97.38 111 ALA A N 1
ATOM 887 C CA . ALA A 1 111 ? -9.900 -0.326 14.530 1.00 97.38 111 ALA A CA 1
ATOM 888 C C . ALA A 1 111 ? -9.784 -1.366 13.399 1.00 97.38 111 ALA A C 1
ATOM 890 O O . ALA A 1 111 ? -8.922 -2.243 13.469 1.00 97.38 111 ALA A O 1
ATOM 891 N N . ALA A 1 112 ? -10.569 -1.227 12.323 1.00 97.19 112 ALA A N 1
ATOM 892 C CA . ALA A 1 112 ? -10.472 -2.100 11.149 1.00 97.19 112 ALA A CA 1
ATOM 893 C C . ALA A 1 112 ? -9.101 -1.997 10.453 1.00 97.19 112 ALA A C 1
ATOM 895 O O . ALA A 1 112 ? -8.501 -3.013 10.103 1.00 97.19 112 ALA A O 1
ATOM 896 N N . VAL A 1 113 ? -8.558 -0.782 10.316 1.00 98.25 113 VAL A N 1
ATOM 897 C CA . VAL A 1 113 ? -7.213 -0.546 9.767 1.00 98.25 113 VAL A CA 1
ATOM 898 C C . VAL A 1 113 ? -6.139 -1.226 10.612 1.00 98.25 113 VAL A C 1
ATOM 900 O O . VAL A 1 113 ? -5.270 -1.903 10.065 1.00 98.25 113 VAL A O 1
ATOM 903 N N . TRP A 1 114 ? -6.184 -1.088 11.937 1.00 98.25 114 TRP A N 1
ATOM 904 C CA . TRP A 1 114 ? -5.201 -1.731 12.809 1.00 98.25 114 TRP A CA 1
ATOM 905 C C . TRP A 1 114 ? -5.333 -3.254 12.823 1.00 98.25 114 TRP A C 1
ATOM 907 O O . TRP A 1 114 ? -4.309 -3.935 12.839 1.00 98.25 114 TRP A O 1
ATOM 917 N N . GLY A 1 115 ? -6.553 -3.792 12.736 1.00 98.25 115 GLY A N 1
ATOM 918 C CA . GLY A 1 115 ? -6.783 -5.228 12.546 1.00 98.25 115 GLY A CA 1
ATOM 919 C C . GLY A 1 115 ? -6.185 -5.747 11.233 1.00 98.25 115 GLY A C 1
ATOM 920 O O . GLY A 1 115 ? -5.489 -6.765 11.219 1.00 98.25 115 GLY A O 1
ATOM 921 N N . PHE A 1 116 ? -6.364 -5.004 10.139 1.00 98.38 116 PHE A N 1
ATOM 922 C CA . PHE A 1 116 ? -5.740 -5.305 8.851 1.00 98.38 116 PHE A CA 1
ATOM 923 C C . PHE A 1 116 ? -4.205 -5.279 8.930 1.00 98.38 116 PHE A C 1
ATOM 925 O O . PHE A 1 116 ? -3.545 -6.229 8.513 1.00 98.38 116 PHE A O 1
ATOM 932 N N . VAL A 1 117 ? -3.618 -4.235 9.523 1.00 98.31 117 VAL A N 1
ATOM 933 C CA . VAL A 1 117 ? -2.157 -4.123 9.691 1.00 98.31 117 VAL A CA 1
ATOM 934 C C . VAL A 1 117 ? -1.608 -5.252 10.566 1.00 98.31 117 VAL A C 1
ATOM 936 O O . VAL A 1 117 ? -0.574 -5.832 10.238 1.00 98.31 117 VAL A O 1
ATOM 939 N N . ALA A 1 118 ? -2.308 -5.608 11.646 1.00 98.25 118 ALA A N 1
ATOM 940 C CA . ALA A 1 118 ? -1.940 -6.745 12.481 1.00 98.25 118 ALA A CA 1
ATOM 941 C C . ALA A 1 118 ? -1.969 -8.063 11.693 1.00 98.25 118 ALA A C 1
ATOM 943 O O . ALA A 1 118 ? -1.062 -8.875 11.858 1.00 98.25 118 ALA A O 1
ATOM 944 N N . THR A 1 119 ? -2.945 -8.242 10.798 1.00 98.25 119 THR A N 1
ATOM 945 C CA . THR A 1 119 ? -3.031 -9.407 9.903 1.00 98.25 119 THR A CA 1
ATOM 946 C C . THR A 1 119 ? -1.844 -9.461 8.938 1.00 98.25 119 THR A C 1
ATOM 948 O O . THR A 1 119 ? -1.191 -10.498 8.836 1.00 98.25 119 THR A O 1
ATOM 951 N N . LEU A 1 120 ? -1.496 -8.340 8.288 1.00 98.00 120 LEU A N 1
ATOM 952 C CA . LEU A 1 120 ? -0.315 -8.255 7.414 1.00 98.00 120 LEU A CA 1
ATOM 953 C C . LEU A 1 120 ? 0.961 -8.677 8.146 1.00 98.00 120 LEU A C 1
ATOM 955 O O . LEU A 1 120 ? 1.710 -9.533 7.671 1.00 98.00 120 LEU A O 1
ATOM 959 N N . HI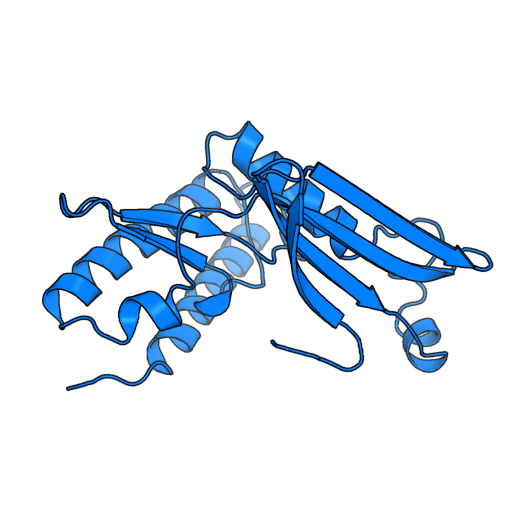S A 1 121 ? 1.186 -8.094 9.325 1.00 98.25 121 HIS A N 1
ATOM 960 C CA . HIS A 1 121 ? 2.337 -8.413 10.160 1.00 98.25 121 HIS A CA 1
ATOM 961 C C . HIS A 1 121 ? 2.298 -9.884 10.597 1.00 98.25 121 HIS A C 1
ATOM 963 O O . HIS A 1 121 ? 3.288 -10.586 10.434 1.00 98.25 121 HIS A O 1
ATOM 969 N N . GLY A 1 122 ? 1.149 -10.407 11.030 1.00 97.75 122 GLY A N 1
ATOM 970 C CA . GLY A 1 122 ? 0.983 -11.821 11.392 1.00 97.75 122 GLY A CA 1
ATOM 971 C C . GLY A 1 122 ? 1.399 -12.807 10.292 1.00 97.75 122 GLY A C 1
ATOM 972 O O . GLY A 1 122 ? 1.928 -13.873 10.594 1.00 97.75 122 GLY A O 1
ATOM 973 N N . LEU A 1 123 ? 1.251 -12.421 9.021 1.00 97.50 123 LEU A N 1
ATOM 974 C CA . LEU A 1 123 ? 1.684 -13.200 7.854 1.00 97.50 123 LEU A CA 1
ATOM 975 C C . LEU A 1 123 ? 3.142 -12.925 7.422 1.00 97.50 123 LEU A C 1
ATOM 977 O O . LEU A 1 123 ? 3.600 -13.407 6.386 1.00 97.50 123 LEU A O 1
ATOM 981 N N . GLY A 1 124 ? 3.890 -12.134 8.192 1.00 97.88 124 GLY A N 1
ATOM 982 C CA . GLY A 1 124 ? 5.280 -11.770 7.919 1.00 97.88 124 GLY A CA 1
ATOM 983 C C . GLY A 1 124 ? 5.457 -10.637 6.902 1.00 97.88 124 GLY A C 1
ATOM 984 O O . GLY A 1 124 ? 6.594 -10.331 6.529 1.00 97.88 124 GLY A O 1
ATOM 985 N N . PHE A 1 125 ? 4.374 -10.001 6.445 1.00 98.19 125 PHE A N 1
ATOM 986 C CA . PHE A 1 125 ? 4.424 -8.912 5.472 1.00 98.19 125 PHE A CA 1
ATOM 987 C C . PHE A 1 125 ? 4.708 -7.577 6.149 1.00 98.19 125 PHE A C 1
ATOM 989 O O . PHE A 1 125 ? 3.910 -7.073 6.928 1.00 98.19 125 PHE A O 1
ATOM 996 N N . VAL A 1 126 ? 5.831 -6.964 5.796 1.00 98.00 126 VAL A N 1
ATOM 997 C CA . VAL A 1 126 ? 6.225 -5.626 6.236 1.00 98.00 126 VAL A CA 1
ATOM 998 C C . VAL A 1 126 ? 6.215 -4.699 5.028 1.00 98.00 126 VAL A C 1
ATOM 1000 O O . VAL A 1 126 ? 6.950 -4.933 4.067 1.00 98.00 126 VAL A O 1
ATOM 1003 N N . ASP A 1 127 ? 5.445 -3.616 5.081 1.00 96.69 127 ASP A N 1
ATOM 1004 C CA . ASP A 1 127 ? 5.213 -2.739 3.934 1.00 96.69 127 ASP A CA 1
ATOM 1005 C C . ASP A 1 127 ? 6.363 -1.743 3.703 1.00 96.69 127 ASP A C 1
ATOM 1007 O O . ASP A 1 127 ? 6.821 -1.548 2.570 1.00 96.69 127 ASP A O 1
ATOM 1011 N N . ARG A 1 128 ? 6.887 -1.152 4.786 1.00 96.62 128 ARG A N 1
ATOM 1012 C CA . ARG A 1 128 ? 7.961 -0.136 4.794 1.00 96.62 128 ARG A CA 1
ATOM 1013 C C . ARG A 1 128 ? 7.609 1.193 4.122 1.00 96.62 128 ARG A C 1
ATOM 1015 O O . ARG A 1 128 ? 8.492 2.044 3.953 1.00 96.62 128 ARG A O 1
ATOM 1022 N N . ASN A 1 129 ? 6.355 1.375 3.732 1.00 94.81 129 ASN A N 1
ATOM 1023 C CA . ASN A 1 129 ? 5.771 2.602 3.211 1.00 94.81 129 ASN A CA 1
ATOM 1024 C C . ASN A 1 129 ? 4.323 2.759 3.722 1.00 94.81 129 ASN A C 1
ATOM 1026 O O . ASN A 1 129 ? 3.466 3.255 3.000 1.00 94.81 129 ASN A O 1
ATOM 1030 N N . LEU A 1 130 ? 4.048 2.285 4.946 1.00 96.62 130 LEU A N 1
ATOM 1031 C CA . LEU A 1 130 ? 2.700 2.239 5.501 1.00 96.62 130 LEU A CA 1
ATOM 1032 C C . LEU A 1 130 ? 2.252 3.641 5.920 1.00 96.62 130 LEU A C 1
ATOM 1034 O O . LEU A 1 130 ? 2.643 4.140 6.974 1.00 96.62 130 LEU A O 1
ATOM 1038 N N . ASP A 1 131 ? 1.460 4.286 5.075 1.00 95.62 131 ASP A N 1
ATOM 1039 C CA . ASP A 1 131 ? 0.916 5.620 5.302 1.00 95.62 131 ASP A CA 1
ATOM 1040 C C . ASP A 1 131 ? -0.590 5.647 4.976 1.00 95.62 131 ASP A C 1
ATOM 1042 O O . ASP A 1 131 ? -1.062 4.798 4.217 1.00 95.62 131 ASP A O 1
ATOM 1046 N N . PRO A 1 132 ? -1.367 6.609 5.506 1.00 97.06 132 PRO A N 1
ATOM 1047 C CA . PRO A 1 132 ? -2.802 6.667 5.235 1.00 97.06 132 PRO A CA 1
ATOM 1048 C C . PRO A 1 132 ? -3.171 6.709 3.741 1.00 97.06 132 PRO A C 1
ATOM 1050 O O . PRO A 1 132 ? -4.162 6.110 3.344 1.00 97.06 132 PRO A O 1
ATOM 1053 N N . ARG A 1 133 ? -2.375 7.344 2.874 1.00 95.75 133 ARG A N 1
ATOM 1054 C CA . ARG A 1 133 ? -2.688 7.437 1.433 1.00 95.75 133 ARG A CA 1
ATOM 1055 C C . ARG A 1 133 ? -2.460 6.137 0.683 1.00 95.75 133 ARG A C 1
ATOM 1057 O O . ARG A 1 133 ? -2.996 5.960 -0.409 1.00 95.75 133 ARG A O 1
ATOM 1064 N N . SER A 1 134 ? -1.644 5.249 1.238 1.00 96.88 134 SER A N 1
ATOM 1065 C CA . SER A 1 134 ? -1.373 3.945 0.649 1.00 96.88 134 SER A CA 1
ATOM 1066 C C . SER A 1 134 ? -2.312 2.851 1.153 1.00 96.88 134 SER A C 1
ATOM 1068 O O . SER A 1 134 ? -2.224 1.721 0.680 1.00 96.88 134 SER A O 1
ATOM 1070 N N . LEU A 1 135 ? -3.243 3.173 2.054 1.00 98.19 135 LEU A N 1
ATOM 1071 C CA . LEU A 1 135 ? -4.339 2.298 2.458 1.00 98.19 135 LEU A CA 1
ATOM 1072 C C . LEU A 1 135 ? -5.630 2.731 1.765 1.00 98.19 135 LEU A C 1
ATOM 1074 O O . LEU A 1 135 ? -5.966 3.914 1.775 1.00 98.19 135 LEU A O 1
ATOM 1078 N N . LEU A 1 136 ? -6.359 1.778 1.189 1.00 98.06 136 LEU A N 1
ATOM 1079 C CA . LEU A 1 136 ? -7.707 2.010 0.676 1.00 98.06 136 LEU A CA 1
ATOM 1080 C C . LEU A 1 136 ? -8.733 1.416 1.637 1.00 98.06 136 LEU A C 1
ATOM 1082 O O . LEU A 1 136 ? -8.509 0.344 2.198 1.00 98.06 136 LEU A O 1
ATOM 1086 N N . VAL A 1 137 ? -9.858 2.107 1.797 1.00 97.88 137 VAL A N 1
ATOM 1087 C CA . VAL A 1 137 ? -10.986 1.680 2.625 1.00 97.88 137 VAL A CA 1
ATOM 1088 C C . VAL A 1 137 ? -12.275 1.726 1.817 1.00 97.88 137 VAL A C 1
ATOM 1090 O O . VAL A 1 137 ? -12.513 2.659 1.045 1.00 97.88 137 VAL A O 1
ATOM 1093 N N . SER A 1 138 ? -13.111 0.709 2.009 1.00 97.12 138 SER A N 1
ATOM 1094 C CA . SER A 1 138 ? -14.489 0.667 1.523 1.00 97.12 138 SER A CA 1
ATOM 1095 C C . SER A 1 138 ? -15.418 0.333 2.682 1.00 97.12 138 SER A C 1
ATOM 1097 O O . SER A 1 138 ? -15.151 -0.635 3.399 1.00 97.12 138 SER A O 1
ATOM 1099 N N . GLY A 1 139 ? -16.506 1.081 2.833 1.00 94.00 139 GLY A N 1
ATOM 1100 C CA . GLY A 1 139 ? -17.640 0.690 3.668 1.00 94.00 139 GLY A CA 1
ATOM 1101 C C . GLY A 1 139 ? -18.764 0.139 2.796 1.00 94.00 139 GLY A C 1
ATOM 1102 O O . GLY A 1 139 ? -18.952 0.603 1.674 1.00 94.00 139 GLY A O 1
ATOM 1103 N N . ASP A 1 140 ? -19.503 -0.836 3.306 1.00 85.25 140 ASP A N 1
ATOM 1104 C CA . ASP A 1 140 ? -20.688 -1.415 2.656 1.00 85.25 140 ASP A CA 1
ATOM 1105 C C . ASP A 1 140 ? -22.015 -0.834 3.191 1.00 85.25 140 ASP A C 1
ATOM 1107 O O . ASP A 1 140 ? -23.091 -1.275 2.803 1.00 85.25 140 ASP A O 1
ATOM 1111 N N . GLY A 1 141 ? -21.948 0.141 4.105 1.00 81.06 141 GLY A N 1
ATOM 1112 C CA . GLY A 1 141 ? -23.111 0.722 4.786 1.00 81.06 141 GLY A CA 1
ATOM 1113 C C . GLY A 1 141 ? -23.647 -0.110 5.959 1.00 81.06 141 GLY A C 1
ATOM 1114 O O . GLY A 1 141 ? -24.377 0.432 6.782 1.00 81.06 141 GLY A O 1
ATOM 1115 N N . SER A 1 142 ? -23.234 -1.375 6.107 1.00 84.31 142 SER A N 1
ATOM 1116 C CA . SER A 1 142 ? -23.569 -2.229 7.263 1.00 84.31 142 SER A CA 1
ATOM 1117 C C . SER A 1 142 ? -22.694 -1.930 8.489 1.00 84.31 142 SER A C 1
ATOM 1119 O O . SER A 1 142 ? -22.945 -2.396 9.600 1.00 84.31 142 SER A O 1
ATOM 1121 N N . GLY A 1 143 ? -21.647 -1.124 8.291 1.00 84.38 143 GLY A N 1
ATOM 1122 C CA . GLY A 1 143 ? -20.644 -0.813 9.301 1.00 84.38 143 GLY A CA 1
ATOM 1123 C C . GLY A 1 143 ? -19.467 -1.789 9.315 1.00 84.38 143 GLY A C 1
ATOM 1124 O O . GLY A 1 143 ? -18.607 -1.672 10.195 1.00 84.38 143 GLY A O 1
ATOM 1125 N N . ALA A 1 144 ? -19.410 -2.714 8.350 1.00 91.44 144 ALA A N 1
ATOM 1126 C CA . ALA A 1 144 ? -18.208 -3.459 8.022 1.00 91.44 144 ALA A CA 1
ATOM 1127 C C . ALA A 1 144 ? -17.303 -2.619 7.105 1.00 91.44 144 ALA A C 1
ATOM 1129 O O . ALA A 1 144 ? -17.751 -1.951 6.170 1.00 91.44 144 ALA A O 1
ATOM 1130 N N . PHE A 1 145 ? -15.999 -2.662 7.375 1.00 96.44 145 PHE A N 1
ATOM 1131 C CA . PHE A 1 145 ? -14.993 -1.972 6.576 1.00 96.44 145 PHE A CA 1
ATOM 1132 C C . PHE A 1 145 ? -14.039 -2.993 5.975 1.00 96.44 145 PHE A C 1
ATOM 1134 O O . PHE A 1 145 ? -13.490 -3.833 6.688 1.00 96.44 145 PHE A O 1
ATOM 1141 N N . ARG A 1 146 ? -13.799 -2.885 4.670 1.00 96.75 146 ARG A N 1
ATOM 1142 C CA . ARG A 1 146 ? -12.679 -3.570 4.020 1.00 96.75 146 ARG A CA 1
ATOM 1143 C C . ARG A 1 146 ? -11.521 -2.603 3.906 1.00 96.75 146 ARG A C 1
ATOM 1145 O O . ARG A 1 146 ? -11.721 -1.431 3.582 1.00 96.75 146 ARG A O 1
ATOM 1152 N N . VAL A 1 147 ? -10.326 -3.110 4.163 1.00 98.00 147 VAL A N 1
ATOM 1153 C CA . VAL A 1 147 ? -9.081 -2.354 4.088 1.00 98.00 147 VAL A CA 1
ATOM 1154 C C . VAL A 1 147 ? -8.128 -3.124 3.192 1.00 98.00 147 VAL A C 1
ATOM 1156 O O . VAL A 1 147 ? -8.011 -4.340 3.317 1.00 98.00 147 VAL A O 1
ATOM 1159 N N . THR A 1 148 ? -7.444 -2.419 2.299 1.00 97.75 148 THR A N 1
ATOM 1160 C CA . THR A 1 148 ? -6.371 -3.001 1.494 1.00 97.75 148 THR A CA 1
ATOM 1161 C C . THR A 1 148 ? -5.169 -2.068 1.403 1.00 97.75 148 THR A C 1
ATOM 1163 O O . THR A 1 148 ? -5.262 -0.870 1.687 1.00 97.75 148 THR A O 1
ATOM 1166 N N . LYS A 1 149 ? -4.024 -2.621 0.993 1.00 97.31 149 LYS A N 1
ATOM 1167 C CA . LYS A 1 149 ? -2.772 -1.898 0.792 1.00 97.31 149 LYS A CA 1
ATOM 1168 C C . LYS A 1 149 ? -2.461 -1.738 -0.695 1.00 97.31 149 LYS A C 1
ATOM 1170 O O . LYS A 1 149 ? -2.521 -2.688 -1.470 1.00 97.31 149 LYS A O 1
ATOM 1175 N N . ILE A 1 150 ? -2.047 -0.532 -1.068 1.00 96.75 150 ILE A N 1
ATOM 1176 C CA . ILE A 1 150 ? -1.506 -0.182 -2.387 1.00 96.75 150 ILE A CA 1
ATOM 1177 C C . ILE A 1 150 ? -0.131 0.477 -2.241 1.00 96.75 150 ILE A C 1
ATOM 1179 O O . ILE A 1 150 ? 0.253 0.838 -1.137 1.00 96.75 150 ILE A O 1
ATOM 1183 N N . ASP A 1 151 ? 0.616 0.683 -3.330 1.00 94.81 151 ASP A N 1
ATOM 1184 C CA . ASP A 1 151 ? 1.922 1.373 -3.296 1.00 94.81 151 ASP A CA 1
ATOM 1185 C C . ASP A 1 151 ? 2.914 0.751 -2.294 1.00 94.81 151 ASP A C 1
ATOM 1187 O O . ASP A 1 151 ? 3.448 1.394 -1.382 1.00 94.81 151 ASP A O 1
ATOM 1191 N N . SER A 1 152 ? 3.169 -0.546 -2.495 1.00 93.56 152 SER A N 1
ATOM 1192 C CA . SER A 1 152 ? 4.066 -1.372 -1.676 1.00 93.56 152 SER A CA 1
ATOM 1193 C C . SER A 1 152 ? 5.376 -1.781 -2.382 1.00 93.56 152 SER A C 1
ATOM 1195 O O . SER A 1 152 ? 5.839 -2.910 -2.200 1.00 93.56 152 SER A O 1
ATOM 1197 N N . PRO A 1 153 ? 6.074 -0.917 -3.156 1.00 92.81 153 PRO A N 1
ATOM 1198 C CA . PRO A 1 153 ? 7.288 -1.321 -3.879 1.00 92.81 153 PRO A CA 1
ATOM 1199 C C . PRO A 1 153 ? 8.467 -1.655 -2.946 1.00 92.81 153 PRO A C 1
ATOM 1201 O O . PRO A 1 153 ? 9.515 -2.128 -3.393 1.00 92.81 153 PRO A O 1
ATOM 1204 N N . ARG A 1 154 ? 8.343 -1.362 -1.645 1.00 94.44 154 ARG A N 1
ATOM 1205 C CA . ARG A 1 154 ? 9.361 -1.622 -0.619 1.00 94.44 154 ARG A CA 1
ATOM 1206 C C . ARG A 1 154 ? 9.017 -2.789 0.299 1.00 94.44 154 ARG A C 1
ATOM 1208 O O . ARG A 1 154 ? 9.864 -3.109 1.139 1.00 94.44 154 ARG A O 1
ATOM 1215 N N . ALA A 1 155 ? 7.871 -3.435 0.088 1.00 96.31 155 ALA A N 1
ATOM 1216 C CA . ALA A 1 155 ? 7.413 -4.515 0.938 1.00 96.31 155 ALA A CA 1
ATOM 1217 C C . ALA A 1 155 ? 8.413 -5.672 0.997 1.00 96.31 155 ALA A C 1
ATOM 1219 O O . ALA A 1 155 ? 9.221 -5.895 0.083 1.00 96.31 155 ALA A O 1
ATOM 1220 N N . ARG A 1 156 ? 8.401 -6.380 2.120 1.00 96.56 156 ARG A N 1
ATOM 1221 C CA . ARG A 1 156 ? 9.233 -7.548 2.394 1.00 96.56 156 ARG A CA 1
ATOM 1222 C C . ARG A 1 156 ? 8.403 -8.569 3.149 1.00 96.56 156 ARG A C 1
ATOM 1224 O O . ARG A 1 156 ? 7.685 -8.201 4.066 1.00 96.56 156 ARG A O 1
ATOM 1231 N N . VAL A 1 157 ? 8.588 -9.835 2.803 1.00 97.19 157 VAL A N 1
ATOM 1232 C CA . VAL A 1 157 ? 8.070 -10.964 3.575 1.00 97.19 157 VAL A CA 1
ATOM 1233 C C . VAL A 1 157 ? 9.234 -11.516 4.381 1.00 97.19 157 VAL A C 1
ATOM 1235 O O . VAL A 1 157 ? 10.282 -11.841 3.817 1.00 97.19 157 VAL A O 1
ATOM 1238 N N . LEU A 1 158 ? 9.101 -11.517 5.701 1.00 96.56 158 LEU A N 1
ATOM 1239 C CA . LEU A 1 158 ? 10.163 -11.869 6.635 1.00 96.56 158 LEU A CA 1
ATOM 1240 C C . LEU A 1 158 ? 9.626 -12.849 7.675 1.00 96.56 158 LEU A C 1
ATOM 1242 O O . LEU A 1 158 ? 8.463 -12.785 8.058 1.00 96.56 158 LEU A O 1
ATOM 1246 N N . ARG A 1 159 ? 10.498 -13.730 8.167 1.00 94.88 159 ARG A N 1
ATOM 1247 C CA . ARG A 1 159 ? 10.188 -14.557 9.337 1.00 94.88 159 ARG A CA 1
ATOM 1248 C C . ARG A 1 159 ? 10.287 -13.719 10.622 1.00 94.88 159 ARG A C 1
ATOM 1250 O O . ARG A 1 159 ? 11.101 -12.787 10.648 1.00 94.88 159 ARG A O 1
ATOM 1257 N N . PRO A 1 160 ? 9.528 -14.065 11.678 1.00 94.56 160 PRO A N 1
ATOM 1258 C CA . PRO A 1 160 ? 9.639 -13.416 12.982 1.00 94.56 160 PRO A CA 1
ATOM 1259 C C . PRO A 1 160 ? 11.074 -13.393 13.527 1.00 94.56 160 PRO A C 1
ATOM 1261 O O . PRO A 1 160 ? 11.849 -14.329 13.322 1.00 94.56 160 PRO A O 1
ATOM 1264 N N . GLY A 1 161 ? 11.430 -12.307 14.216 1.00 95.06 161 GLY A N 1
ATOM 1265 C CA . GLY A 1 161 ? 12.745 -12.088 14.821 1.00 95.06 161 GLY A CA 1
ATOM 1266 C C . GLY A 1 161 ? 13.142 -10.611 14.842 1.00 95.06 161 GLY A C 1
ATOM 1267 O O . GLY A 1 161 ? 12.497 -9.774 14.214 1.00 95.06 161 GLY A O 1
ATOM 1268 N N . ARG A 1 162 ? 14.276 -10.283 15.479 1.00 95.56 162 ARG A N 1
ATOM 1269 C CA . ARG A 1 162 ? 14.676 -8.889 15.790 1.00 95.56 162 ARG A CA 1
ATOM 1270 C C . ARG A 1 162 ? 14.582 -7.906 14.618 1.00 95.56 162 ARG A C 1
ATOM 1272 O O . ARG A 1 162 ? 14.221 -6.743 14.794 1.00 95.56 162 ARG A O 1
ATOM 1279 N N . ARG A 1 163 ? 14.963 -8.342 13.411 1.00 95.50 163 ARG A N 1
ATOM 1280 C CA . ARG A 1 163 ? 14.888 -7.504 12.202 1.00 95.50 163 ARG A CA 1
ATOM 1281 C C . ARG A 1 163 ? 13.442 -7.246 11.779 1.00 95.50 163 ARG A C 1
ATOM 1283 O O . ARG A 1 163 ? 13.138 -6.129 11.374 1.00 95.50 163 ARG A O 1
ATOM 1290 N N . TYR A 1 164 ? 12.602 -8.273 11.825 1.00 97.00 164 TYR A N 1
ATOM 1291 C CA . TYR A 1 164 ? 11.180 -8.176 11.526 1.00 97.00 164 TYR A CA 1
ATOM 1292 C C . TYR A 1 164 ? 10.487 -7.270 12.554 1.00 97.00 164 TYR A C 1
ATOM 1294 O O . TYR A 1 164 ? 9.862 -6.294 12.148 1.00 97.00 164 TYR A O 1
ATOM 1302 N N . ASP A 1 165 ? 10.736 -7.472 13.852 1.00 97.12 165 ASP A N 1
ATOM 1303 C CA . ASP A 1 165 ? 10.128 -6.682 14.935 1.00 97.12 165 ASP A CA 1
ATOM 1304 C C . ASP A 1 165 ? 10.425 -5.184 14.787 1.00 97.12 165 ASP A C 1
ATOM 1306 O O . ASP A 1 165 ? 9.533 -4.341 14.879 1.00 97.12 165 ASP A O 1
ATOM 1310 N N . ARG A 1 166 ? 11.681 -4.843 14.463 1.00 97.88 166 ARG A N 1
ATOM 1311 C CA . ARG A 1 166 ? 12.092 -3.455 14.204 1.00 97.88 166 ARG A CA 1
ATOM 1312 C C . ARG A 1 166 ? 11.326 -2.834 13.039 1.00 97.88 166 ARG A C 1
ATOM 1314 O O . ARG A 1 166 ? 10.984 -1.656 13.083 1.00 97.88 166 ARG A O 1
ATOM 1321 N N . LEU A 1 167 ? 11.108 -3.594 11.969 1.00 97.00 167 LEU A N 1
ATOM 1322 C CA . LEU A 1 167 ? 10.423 -3.081 10.789 1.00 97.00 167 LEU A CA 1
ATOM 1323 C C . LEU A 1 167 ? 8.909 -2.969 11.005 1.00 97.00 167 LEU A C 1
ATOM 1325 O O . LEU A 1 167 ? 8.318 -1.998 10.545 1.00 97.00 167 LEU A O 1
ATOM 1329 N N . VAL A 1 168 ? 8.307 -3.899 11.748 1.00 97.94 168 VAL A N 1
ATOM 1330 C CA . VAL A 1 168 ? 6.914 -3.808 12.208 1.00 97.94 168 VAL A CA 1
ATOM 1331 C C . VAL A 1 168 ? 6.704 -2.564 13.065 1.00 97.94 168 VAL A C 1
ATOM 1333 O O . VAL A 1 168 ? 5.762 -1.809 12.831 1.00 97.94 168 VAL A O 1
ATOM 1336 N N . ALA A 1 169 ? 7.602 -2.310 14.022 1.00 98.00 169 ALA A N 1
ATOM 1337 C CA . ALA A 1 169 ? 7.554 -1.107 14.847 1.00 98.00 169 ALA A CA 1
ATOM 1338 C C . ALA A 1 169 ? 7.623 0.168 13.988 1.00 98.00 169 ALA A C 1
ATOM 1340 O O . ALA A 1 169 ? 6.812 1.073 14.171 1.00 98.00 169 ALA A O 1
ATOM 1341 N N . ALA A 1 170 ? 8.516 0.202 12.994 1.00 97.75 170 ALA A N 1
ATOM 1342 C CA . ALA A 1 170 ? 8.644 1.334 12.078 1.00 97.75 170 ALA A CA 1
ATOM 1343 C C . ALA A 1 170 ? 7.404 1.544 11.182 1.00 97.75 170 ALA A C 1
ATOM 1345 O O . ALA A 1 170 ? 7.050 2.686 10.887 1.00 97.75 170 ALA A O 1
ATOM 1346 N N . ASP A 1 171 ? 6.738 0.471 10.741 1.00 97.75 171 ASP A N 1
ATOM 1347 C CA . ASP A 1 171 ? 5.471 0.564 10.001 1.00 97.75 171 ASP A CA 1
ATOM 1348 C C . ASP A 1 171 ? 4.366 1.164 10.881 1.00 97.75 171 ASP A C 1
ATOM 1350 O O . ASP A 1 171 ? 3.671 2.089 10.455 1.00 97.75 171 ASP A O 1
ATOM 1354 N N . ARG A 1 172 ? 4.242 0.687 12.127 1.00 98.06 172 ARG A N 1
ATOM 1355 C CA . ARG A 1 172 ? 3.267 1.204 13.101 1.00 98.06 172 ARG A CA 1
ATOM 1356 C C . ARG A 1 172 ? 3.504 2.680 13.400 1.00 98.06 172 ARG A C 1
ATOM 1358 O O . ARG A 1 172 ? 2.574 3.473 13.315 1.00 98.06 172 ARG A O 1
ATOM 1365 N N . GLU A 1 173 ? 4.745 3.060 13.693 1.00 98.06 173 GLU A N 1
ATOM 1366 C CA . GLU A 1 173 ? 5.123 4.450 13.967 1.00 98.06 173 GLU A CA 1
ATOM 1367 C C . GLU A 1 173 ? 4.793 5.373 12.789 1.00 98.06 173 GLU A C 1
ATOM 1369 O O . GLU A 1 173 ? 4.242 6.462 12.980 1.00 98.06 173 GLU A O 1
ATOM 1374 N N . ARG A 1 174 ? 5.084 4.929 11.559 1.00 97.38 174 ARG A N 1
ATOM 1375 C CA . ARG A 1 174 ? 4.783 5.687 10.341 1.00 97.38 174 ARG A CA 1
ATOM 1376 C C . ARG A 1 174 ? 3.285 5.899 10.165 1.00 97.38 174 ARG A C 1
ATOM 1378 O O . ARG A 1 174 ? 2.883 7.030 9.890 1.00 97.38 174 ARG A O 1
ATOM 1385 N N . LEU A 1 175 ? 2.476 4.855 10.344 1.00 97.56 175 LEU A N 1
ATOM 1386 C CA . LEU A 1 175 ? 1.025 4.969 10.234 1.00 97.56 175 LEU A CA 1
ATOM 1387 C C . LEU A 1 175 ? 0.462 5.886 11.323 1.00 97.56 175 LEU A C 1
ATOM 1389 O O . LEU A 1 175 ? -0.266 6.818 10.997 1.00 97.56 175 LEU A O 1
ATOM 1393 N N . THR A 1 176 ? 0.860 5.698 12.584 1.00 97.69 176 THR A N 1
ATOM 1394 C CA . THR A 1 176 ? 0.445 6.552 13.710 1.00 97.69 176 THR A CA 1
ATOM 1395 C C . THR A 1 176 ? 0.784 8.019 13.449 1.00 97.69 176 THR A C 1
ATOM 1397 O O . THR A 1 176 ? -0.074 8.892 13.567 1.00 97.69 176 THR A O 1
ATOM 1400 N N . SER A 1 177 ? 2.013 8.292 13.006 1.00 96.69 177 SER A N 1
ATOM 1401 C CA . SER A 1 177 ? 2.470 9.641 12.663 1.00 96.69 177 SER A CA 1
ATOM 1402 C C . SER A 1 177 ? 1.729 10.228 11.457 1.00 96.69 177 SER A C 1
ATOM 1404 O O . SER A 1 177 ? 1.484 11.432 11.406 1.00 96.69 177 SER A O 1
ATOM 1406 N N . GLY A 1 178 ? 1.379 9.405 10.464 1.00 96.06 178 GLY A N 1
ATOM 1407 C CA . GLY A 1 178 ? 0.557 9.813 9.324 1.00 96.06 178 GLY A CA 1
ATOM 1408 C C . GLY A 1 178 ? -0.862 10.185 9.748 1.00 96.06 178 GLY A C 1
ATOM 1409 O O . GLY A 1 178 ? -1.365 11.228 9.342 1.00 96.06 178 GLY A O 1
ATOM 1410 N N . LEU A 1 179 ? -1.476 9.369 10.606 1.00 95.81 179 LEU A N 1
ATOM 1411 C CA . LEU A 1 179 ? -2.818 9.593 11.141 1.00 95.81 179 LEU A CA 1
ATOM 1412 C C . LEU A 1 179 ? -2.898 10.848 12.018 1.00 95.81 179 LEU A C 1
ATOM 1414 O O . LEU A 1 179 ? -3.876 11.585 11.918 1.00 95.81 179 LEU A O 1
ATOM 1418 N N . ALA A 1 180 ? -1.869 11.122 12.824 1.00 95.12 180 ALA A N 1
ATOM 1419 C CA . ALA A 1 180 ? -1.797 12.312 13.675 1.00 95.12 180 ALA A CA 1
ATOM 1420 C C . ALA A 1 180 ? -1.734 13.631 12.882 1.00 95.12 180 ALA A C 1
ATOM 1422 O O . ALA A 1 180 ? -2.099 14.681 13.399 1.00 95.12 180 ALA A O 1
ATOM 1423 N N . LYS A 1 181 ? -1.284 13.588 11.620 1.00 93.69 181 LYS A N 1
ATOM 1424 C CA . LYS A 1 181 ? -1.227 14.757 10.725 1.00 93.69 181 LYS A CA 1
ATOM 1425 C C . LYS A 1 181 ? -2.534 15.016 9.982 1.00 93.69 181 LYS A C 1
ATOM 1427 O O . LYS A 1 181 ? -2.645 16.032 9.299 1.00 93.69 181 LYS A O 1
ATOM 1432 N N . LEU A 1 182 ? -3.492 14.092 10.046 1.00 90.50 182 LEU A N 1
ATOM 1433 C CA . LEU A 1 182 ? -4.783 14.288 9.402 1.00 90.50 182 LEU A CA 1
ATOM 1434 C C . LEU A 1 182 ? -5.581 15.320 10.200 1.00 90.50 182 LEU A C 1
ATOM 1436 O O . LEU A 1 182 ? -5.650 15.187 11.423 1.00 90.50 182 LEU A O 1
ATOM 1440 N N . PRO A 1 183 ? -6.207 16.310 9.543 1.00 80.69 183 PRO A N 1
ATOM 1441 C CA . PRO A 1 183 ? -7.009 17.303 10.240 1.00 80.69 183 PRO A CA 1
ATOM 1442 C C . PRO A 1 183 ? -8.087 16.596 11.069 1.00 80.69 183 PRO A C 1
ATOM 1444 O O . PRO A 1 183 ? -8.868 15.790 10.553 1.00 80.69 183 PRO A O 1
ATOM 1447 N N . GLY A 1 184 ? -8.087 16.859 12.374 1.00 70.38 184 GLY A N 1
A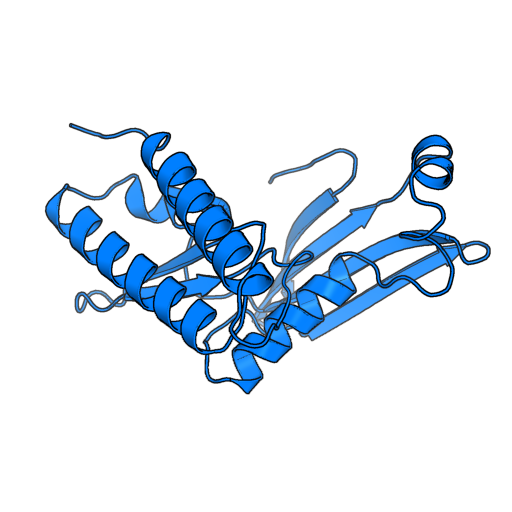TOM 1448 C CA . GLY A 1 184 ? -9.201 16.522 13.243 1.00 70.38 184 GLY A CA 1
ATOM 1449 C C . GLY A 1 184 ? -10.242 17.615 13.081 1.00 70.38 184 GLY A C 1
ATOM 1450 O O . GLY A 1 184 ? -9.963 18.767 13.397 1.00 70.38 184 GLY A O 1
ATOM 1451 N N . ARG A 1 185 ? -11.424 17.284 12.565 1.00 54.41 185 ARG A N 1
ATOM 1452 C CA . ARG A 1 185 ? -12.599 18.110 12.842 1.00 54.41 185 ARG A CA 1
ATOM 1453 C C . ARG A 1 185 ? -13.014 17.758 14.269 1.00 54.41 185 ARG A C 1
ATOM 1455 O O . ARG A 1 185 ? -13.699 16.760 14.470 1.00 54.41 185 ARG A O 1
ATOM 1462 N N . SER A 1 186 ? -12.419 18.460 15.232 1.00 48.25 186 SER A N 1
ATOM 1463 C CA . SER A 1 186 ? -12.876 18.508 16.625 1.00 48.25 186 SER A CA 1
ATOM 1464 C C . SER A 1 186 ? -14.212 19.223 16.695 1.00 48.25 186 SER A C 1
ATOM 1466 O O . SER A 1 186 ? -14.299 20.280 16.025 1.00 48.25 186 SER A O 1
#

Sequence (186 aa):
MTEHRTSWVRRCRVGGLDLFAKTYVYPDRRDRLRGVLRTTFLAPGRAVCESRALRWLLEHGIDAPRPLGVAEHRRGGWLRASLLVTEAWPGVALDAFLAPLGPDDRRRVLAAVWGFVATLHGLGFVDRNLDPRSLLVSGDGSGAFRVTKIDSPRARVLRPGRRYDRLVAADRERLTSGLAKLPGRS

Secondary structure (DSSP, 8-state):
--EETTEEEEEEEETTEEEEEEEEE---SHHHHH-TTTSSTTSPPHHHHHHHHHHHHHHTT---PPEEEEEEEEETTEEEEEEEEEEPPSSEEHHHHHTT--HHHHHHHHHHHHHHHHHHHHTTEE-S---GGGEEEEE-SSS-EEEEE---TT-EE--SSHHHHHHHHHHHHHHHHHHHTS----